Protein AF-A0A9E3SLQ7-F1 (afdb_monomer)

pLDDT: mean 79.82, std 18.82, range [33.75, 98.81]

Nearest PDB structures (foldseek):
  3wp8-assembly1_A-3  TM=6.879E-01  e=6.131E-01  Acinetobacter sp. Tol 5
  3pr7-assembly1_C  TM=5.344E-01  e=3.772E-01  Moraxella catarrhalis
  3ntn-assembly1_C  TM=4.989E-01  e=4.681E-01  Moraxella catarrhalis

Foldseek 3Di:
DDDDDDDDPPVVVVVVPPPPDPQPPPPADAEALEDDCADCEYEHHYQEYGQHHVEYHYEENEYEQDHCEYEHYEQAYEHNVAHCDYEYEFALHVVRGCYDPAHPWYFYPYNHVAGQKIWHDAPDDPGGTAIEGTRPHDDPDNYHFDDDPPDDSDDDFDDPDLAVDWRWDDDPDPFAGWIAGPPPGIDGGDPDDDDDDDDPDDDDPDDDDQDCWDDDPVQETAHNDDADVQWDQDPNNDTDNPPPPDDQDQDDDPPHTDDPAADEAPDPDQVPDSYHYPDDDDDPDDDFADPPNPPDPPVCPPPPDDDDPPVVQVVCCVVVVDGPDPPPPDDDGDDPPPD

Mean predicted aligned error: 16.49 Å

Radius of gyration: 53.03 Å; Cα contacts (8 Å, |Δi|>4): 590; chains: 1; bounding box: 138×52×162 Å

Secondary structure (DSSP, 8-state):
-------SSSHHHHSSSSSS--------TT-TT-EE-STT-EEEEES-EE-STT-EEEEES-EE-STT-EEEEESEEE-TT-TTEEEEEE-SSSSS-EE--SSSEEEEESSSSS-SEEEEPPSSTT----EEESS-SS-SSSEEE---TTS--------SSTTT--EEEE-SSTTSEEEEETTTEEEEE-SSS------S----SSS----S--EETTTEE--SSPPPTT-EE-TTS-EE--TTSS--S-EEETTEEE-SS-EEES-S--TT-SEEESS----S------SSGGG--GGGGSTT--PPPHHHHHHHHHHHSS-SSS--SSSS-------

Structure (mmCIF, N/CA/C/O backbone):
data_AF-A0A9E3SLQ7-F1
#
_entry.id   AF-A0A9E3SLQ7-F1
#
loop_
_atom_site.group_PDB
_atom_site.id
_atom_site.type_symbol
_atom_site.label_atom_id
_atom_site.label_alt_id
_atom_site.label_comp_id
_atom_site.label_asym_id
_atom_site.label_entity_id
_atom_site.label_seq_id
_atom_site.pdbx_PDB_ins_code
_atom_site.Cartn_x
_atom_site.Cartn_y
_atom_site.Cartn_z
_atom_site.occupancy
_atom_site.B_iso_or_equiv
_atom_site.auth_seq_id
_atom_site.auth_comp_id
_atom_site.auth_asym_id
_atom_site.auth_atom_id
_atom_site.pdbx_PDB_model_num
ATOM 1 N N . MET A 1 1 ? 58.841 22.142 -77.730 1.00 36.81 1 MET A N 1
ATOM 2 C CA . MET A 1 1 ? 58.769 23.059 -76.569 1.00 36.81 1 MET A CA 1
ATOM 3 C C . MET A 1 1 ? 57.299 23.245 -76.199 1.00 36.81 1 MET A C 1
ATOM 5 O O . MET A 1 1 ? 56.539 23.506 -77.114 1.00 36.81 1 MET A O 1
ATOM 9 N N . MET A 1 2 ? 56.952 23.079 -74.906 1.00 37.75 2 MET A N 1
ATOM 10 C CA . MET A 1 2 ? 55.647 23.343 -74.233 1.00 37.75 2 MET A CA 1
ATOM 11 C C . MET A 1 2 ? 54.454 22.491 -74.734 1.00 37.75 2 MET A C 1
ATOM 13 O O . MET A 1 2 ? 54.046 22.631 -75.870 1.00 37.75 2 MET A O 1
ATOM 17 N N . LYS A 1 3 ? 53.807 21.547 -74.025 1.00 40.06 3 LYS A N 1
ATOM 18 C CA . LYS A 1 3 ? 53.541 21.273 -72.594 1.00 40.06 3 LYS A CA 1
ATOM 19 C C . LYS A 1 3 ? 53.037 22.492 -71.813 1.00 40.06 3 LYS A C 1
ATOM 21 O O . LYS A 1 3 ? 53.854 23.206 -71.244 1.00 40.06 3 LYS A O 1
ATOM 26 N N . LYS A 1 4 ? 51.705 22.643 -71.714 1.00 41.88 4 LYS A N 1
ATOM 27 C CA . LYS A 1 4 ? 50.916 22.542 -70.460 1.00 41.88 4 LYS A CA 1
ATOM 28 C C . LYS A 1 4 ? 49.539 23.237 -70.555 1.00 41.88 4 LYS A C 1
ATOM 30 O O . LYS A 1 4 ? 49.404 24.267 -71.196 1.00 41.88 4 LYS A O 1
ATOM 35 N N . HIS A 1 5 ? 48.598 22.678 -69.787 1.00 40.44 5 HIS A N 1
ATOM 36 C CA . HIS A 1 5 ? 47.398 23.300 -69.205 1.00 40.44 5 HIS A CA 1
ATOM 37 C C . HIS A 1 5 ? 46.124 23.461 -70.054 1.00 40.44 5 HIS A C 1
ATOM 39 O O . HIS A 1 5 ? 45.653 24.563 -70.297 1.00 40.44 5 HIS A O 1
ATOM 45 N N . LEU A 1 6 ? 45.442 22.338 -70.301 1.00 46.03 6 LEU A N 1
ATOM 46 C CA . LEU A 1 6 ? 44.014 22.254 -69.971 1.00 46.03 6 LEU A CA 1
ATOM 47 C C . LEU A 1 6 ? 43.896 21.365 -68.732 1.00 46.03 6 LEU A C 1
ATOM 49 O O . LEU A 1 6 ? 44.319 20.221 -68.800 1.00 46.03 6 LEU A O 1
ATOM 53 N N . ILE A 1 7 ? 43.427 21.927 -67.617 1.00 53.12 7 ILE A N 1
ATOM 54 C CA . ILE A 1 7 ? 42.673 21.340 -66.486 1.00 53.12 7 ILE A CA 1
ATOM 55 C C . ILE A 1 7 ? 42.723 22.420 -65.389 1.00 53.12 7 ILE A C 1
ATOM 57 O O . ILE A 1 7 ? 43.724 22.527 -64.681 1.00 53.12 7 ILE A O 1
ATOM 61 N N . PRO A 1 8 ? 41.684 23.269 -65.278 1.00 45.03 8 PRO A N 1
ATOM 62 C CA . PRO A 1 8 ? 41.325 23.750 -63.944 1.00 45.03 8 PRO A CA 1
ATOM 63 C C . PRO A 1 8 ? 39.807 23.768 -63.692 1.00 45.03 8 PRO A C 1
ATOM 65 O O . PRO A 1 8 ? 39.355 24.467 -62.799 1.00 45.03 8 PRO A O 1
ATOM 68 N N . SER A 1 9 ? 39.002 23.015 -64.455 1.00 47.06 9 SER A N 1
ATOM 69 C CA . SER A 1 9 ? 37.534 23.000 -64.273 1.00 47.06 9 SER A CA 1
ATOM 70 C C . SER A 1 9 ? 36.965 21.680 -63.739 1.00 47.06 9 SER A C 1
ATOM 72 O O . SER A 1 9 ? 35.857 21.660 -63.221 1.00 47.06 9 SER A O 1
ATOM 74 N N . PHE A 1 10 ? 37.733 20.584 -63.771 1.00 46.88 10 PHE A N 1
ATOM 75 C CA . PHE A 1 10 ? 37.275 19.288 -63.248 1.00 46.88 10 PHE A CA 1
ATOM 76 C C . PHE A 1 10 ? 37.662 19.052 -61.775 1.00 46.88 10 PHE A C 1
ATOM 78 O O . PHE A 1 10 ? 37.033 18.260 -61.084 1.00 46.88 10 PHE A O 1
ATOM 85 N N . LEU A 1 11 ? 38.663 19.781 -61.261 1.00 45.12 11 LEU A N 1
ATOM 86 C CA . LEU A 1 11 ? 39.115 19.640 -59.871 1.00 45.12 11 LEU A CA 1
ATOM 87 C C . LEU A 1 11 ? 38.217 20.379 -58.862 1.00 45.12 11 LEU A C 1
ATOM 89 O O . LEU A 1 11 ? 38.175 20.006 -57.696 1.00 45.12 11 LEU A O 1
ATOM 93 N N . MET A 1 12 ? 37.481 21.404 -59.303 1.00 46.75 12 MET A N 1
ATOM 94 C CA . MET A 1 12 ? 36.632 22.219 -58.424 1.00 46.75 12 MET A CA 1
ATOM 95 C C . MET A 1 12 ? 35.266 21.567 -58.148 1.00 46.75 12 MET A C 1
ATOM 97 O O . MET A 1 12 ? 34.666 21.824 -57.110 1.00 46.75 12 MET A O 1
ATOM 101 N N . LEU A 1 13 ? 34.808 20.661 -59.023 1.00 45.00 13 LEU A N 1
ATOM 102 C CA . LEU A 1 13 ? 33.572 19.896 -58.817 1.00 45.00 13 LEU A CA 1
ATOM 103 C C . LEU A 1 13 ? 33.770 18.699 -57.866 1.00 45.00 13 LEU A C 1
ATOM 105 O O . LEU A 1 13 ? 32.838 18.297 -57.180 1.00 45.00 13 LEU A O 1
ATOM 109 N N . ILE A 1 14 ? 34.997 18.172 -57.773 1.00 47.09 14 ILE A N 1
ATOM 110 C CA . ILE A 1 14 ? 35.350 17.072 -56.857 1.00 47.09 14 ILE A CA 1
ATOM 111 C C . ILE A 1 14 ? 35.516 17.576 -55.411 1.00 47.09 14 ILE A C 1
ATOM 113 O O . ILE A 1 14 ? 35.276 16.827 -54.471 1.00 47.09 14 ILE A O 1
ATOM 117 N N . PHE A 1 15 ? 35.827 18.862 -55.213 1.00 43.47 15 PHE A N 1
ATOM 118 C CA . PHE A 1 15 ? 35.899 19.469 -53.878 1.00 43.47 15 PHE A CA 1
ATOM 119 C C . PHE A 1 15 ? 34.554 19.979 -53.333 1.00 43.47 15 PHE A C 1
ATOM 121 O O . PHE A 1 15 ? 34.463 20.239 -52.137 1.00 43.47 15 PHE A O 1
ATOM 128 N N . LEU A 1 16 ? 33.501 20.076 -54.158 1.00 42.09 16 LEU A N 1
ATOM 129 C CA . LEU A 1 16 ? 32.165 20.499 -53.705 1.00 42.09 16 LEU A CA 1
ATOM 130 C C . LEU A 1 16 ? 31.243 19.336 -53.286 1.00 42.09 16 LEU A C 1
ATOM 132 O O . LEU A 1 16 ? 30.151 19.581 -52.787 1.00 42.09 16 LEU A O 1
ATOM 136 N N . PHE A 1 17 ? 31.678 18.084 -53.466 1.00 41.56 17 PHE A N 1
ATOM 137 C CA . PHE A 1 17 ? 30.917 16.879 -53.098 1.00 41.56 17 PHE A CA 1
ATOM 138 C C . PHE A 1 17 ? 31.481 16.119 -51.885 1.00 41.56 17 PHE A C 1
ATOM 140 O O . PHE A 1 17 ? 30.984 15.046 -51.557 1.00 41.56 17 PHE A O 1
ATOM 147 N N . VAL A 1 18 ? 32.487 16.667 -51.191 1.00 46.47 18 VAL A N 1
ATOM 148 C CA . VAL A 1 18 ? 33.125 16.012 -50.026 1.00 46.47 18 VAL A CA 1
ATOM 149 C C . VAL A 1 18 ? 32.823 16.721 -48.692 1.00 46.47 18 VAL A C 1
ATOM 151 O O . VAL A 1 18 ? 33.252 16.260 -47.644 1.00 46.47 18 VAL A O 1
ATOM 154 N N . SER A 1 19 ? 32.016 17.788 -48.670 1.00 46.81 19 SER A N 1
ATOM 155 C CA . SER A 1 19 ? 31.680 18.515 -47.427 1.00 46.81 19 SER A CA 1
ATOM 156 C C . SER A 1 19 ? 30.245 18.329 -46.911 1.00 46.81 19 SER A C 1
ATOM 158 O O . SER A 1 19 ? 29.821 19.058 -46.019 1.00 46.81 19 SER A O 1
ATOM 160 N N . ILE A 1 20 ? 29.499 17.329 -47.397 1.00 50.81 20 ILE A N 1
ATOM 161 C CA . ILE A 1 20 ? 28.249 16.871 -46.757 1.00 50.81 20 ILE A CA 1
ATOM 162 C C . ILE A 1 20 ? 28.495 15.487 -46.159 1.00 50.81 20 ILE A C 1
ATOM 164 O O . ILE A 1 20 ? 27.945 14.493 -46.619 1.00 50.81 20 ILE A O 1
ATOM 168 N N . ALA A 1 21 ? 29.384 15.412 -45.173 1.00 43.78 21 ALA A N 1
ATOM 169 C CA . ALA A 1 21 ? 29.475 14.269 -44.271 1.00 43.78 21 ALA A CA 1
ATOM 170 C C . ALA A 1 21 ? 30.318 14.605 -43.033 1.00 43.78 21 ALA A C 1
ATOM 172 O O . ALA A 1 21 ? 31.163 13.810 -42.639 1.00 43.78 21 ALA A O 1
ATOM 173 N N . ASP A 1 22 ? 30.032 15.710 -42.340 1.00 41.72 22 ASP A N 1
ATOM 174 C CA . ASP A 1 22 ? 30.207 15.682 -40.882 1.00 41.72 22 ASP A CA 1
ATOM 175 C C . ASP A 1 22 ? 29.027 14.895 -40.297 1.00 41.72 22 ASP A C 1
ATOM 177 O O . ASP A 1 22 ? 28.153 15.407 -39.596 1.00 41.72 22 ASP A O 1
ATOM 181 N N . VAL A 1 23 ? 28.961 13.610 -40.654 1.00 44.28 23 VAL A N 1
ATOM 182 C CA . VAL A 1 23 ? 28.219 12.647 -39.859 1.00 44.28 23 VAL A CA 1
ATOM 183 C C . VAL A 1 23 ? 29.064 12.498 -38.605 1.00 44.28 23 VAL A C 1
ATOM 185 O O . VAL A 1 23 ? 30.041 11.752 -38.600 1.00 44.28 23 VAL A O 1
ATOM 188 N N . PHE A 1 24 ? 28.705 13.226 -37.546 1.00 41.78 24 PHE A N 1
ATOM 189 C CA . PHE A 1 24 ? 29.148 12.928 -36.186 1.00 41.78 24 PHE A CA 1
ATOM 190 C C . PHE A 1 24 ? 28.611 11.541 -35.800 1.00 41.78 24 PHE A C 1
ATOM 192 O O . PHE A 1 24 ? 27.670 11.402 -35.023 1.00 41.78 24 PHE A O 1
ATOM 199 N N . THR A 1 25 ? 29.169 10.493 -36.400 1.00 44.59 25 THR A N 1
ATOM 200 C CA . THR A 1 25 ? 29.051 9.134 -35.895 1.00 44.59 25 THR A CA 1
ATOM 201 C C . THR A 1 25 ? 30.055 9.040 -34.767 1.00 44.59 25 THR A C 1
ATOM 203 O O . THR A 1 25 ? 31.264 9.108 -34.963 1.00 44.59 25 THR A O 1
ATOM 206 N N . GLN A 1 26 ? 29.533 8.972 -33.550 1.00 51.47 26 GLN A N 1
ATOM 207 C CA . GLN A 1 26 ? 30.318 8.608 -32.388 1.00 51.47 26 GLN A CA 1
ATOM 208 C C . GLN A 1 26 ? 30.868 7.197 -32.638 1.00 51.47 26 GLN A C 1
ATOM 210 O O . GLN A 1 26 ? 30.085 6.268 -32.844 1.00 51.47 26 GLN A O 1
ATOM 215 N N . GLU A 1 27 ? 32.194 7.033 -32.664 1.00 53.62 27 GLU A N 1
ATOM 216 C CA . GLU A 1 27 ? 32.807 5.705 -32.713 1.00 53.62 27 GLU A CA 1
ATOM 217 C C . GLU A 1 27 ? 32.362 4.935 -31.469 1.00 53.62 27 GLU A C 1
ATOM 219 O O . GLU A 1 27 ? 32.766 5.237 -30.344 1.00 53.62 27 GLU A O 1
ATOM 224 N N . CYS A 1 28 ? 31.459 3.974 -31.648 1.00 58.88 28 CYS A N 1
ATOM 225 C CA . CYS A 1 28 ? 31.031 3.158 -30.534 1.00 58.88 28 CYS A CA 1
ATOM 226 C C . CYS A 1 28 ? 32.114 2.133 -30.188 1.00 58.88 28 CYS A C 1
ATOM 228 O O . CYS A 1 28 ? 32.356 1.173 -30.924 1.00 58.88 28 CYS A O 1
ATOM 230 N N . THR A 1 29 ? 32.702 2.285 -29.009 1.00 60.44 29 THR A N 1
ATOM 231 C CA . THR A 1 29 ? 33.501 1.242 -28.376 1.00 60.44 29 THR A CA 1
ATOM 232 C C . THR A 1 29 ? 32.571 0.096 -27.968 1.00 60.44 29 THR A C 1
ATOM 234 O O . THR A 1 29 ? 31.780 0.254 -27.047 1.00 60.44 29 THR A O 1
ATOM 237 N N . ASN A 1 30 ? 32.681 -1.069 -28.619 1.00 63.28 30 ASN A N 1
ATOM 238 C CA . ASN A 1 30 ? 31.967 -2.310 -28.262 1.00 63.28 30 ASN A CA 1
ATOM 239 C C . ASN A 1 30 ? 30.455 -2.356 -28.627 1.00 63.28 30 ASN A C 1
ATOM 241 O O . ASN A 1 30 ? 29.628 -2.670 -27.778 1.00 63.28 30 ASN A O 1
ATOM 245 N N . CYS A 1 31 ? 30.101 -2.073 -29.894 1.00 72.38 31 CYS A N 1
ATOM 246 C CA . CYS A 1 31 ? 28.726 -2.082 -30.452 1.00 72.38 31 CYS A CA 1
ATOM 247 C C . CYS A 1 31 ? 28.412 -3.242 -31.416 1.00 72.38 31 CYS A C 1
ATOM 249 O O . CYS A 1 31 ? 27.752 -3.054 -32.443 1.00 72.38 31 CYS A O 1
ATOM 251 N N . GLN A 1 32 ? 28.909 -4.451 -31.160 1.00 83.31 32 GLN A N 1
ATOM 252 C CA . GLN A 1 32 ? 28.709 -5.556 -32.104 1.00 83.31 32 GLN A CA 1
ATOM 253 C C . GLN A 1 32 ? 27.220 -5.775 -32.422 1.00 83.31 32 GLN A C 1
ATOM 255 O O . GLN A 1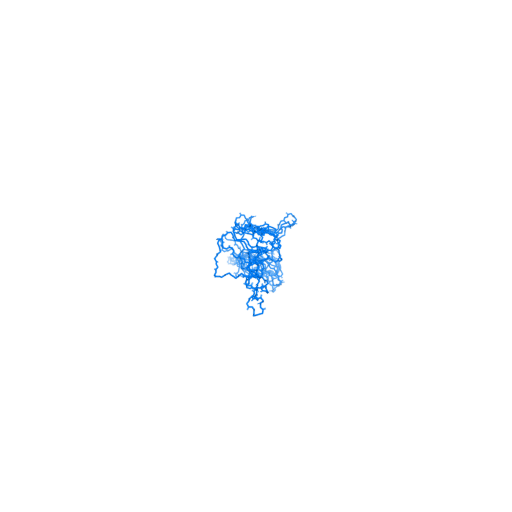 32 ? 26.382 -5.821 -31.526 1.00 83.31 32 GLN A O 1
ATOM 260 N N . ASN A 1 33 ? 26.892 -5.888 -33.713 1.00 89.38 33 ASN A N 1
ATOM 261 C CA . ASN A 1 33 ? 25.524 -6.082 -34.206 1.00 89.38 33 ASN A CA 1
ATOM 262 C C . ASN A 1 33 ? 24.507 -4.997 -33.773 1.00 89.38 33 ASN A C 1
ATOM 264 O O . ASN A 1 33 ? 23.304 -5.240 -33.786 1.00 89.38 33 ASN A O 1
ATOM 268 N N . SER A 1 34 ? 24.968 -3.811 -33.362 1.00 93.25 34 SER A N 1
ATOM 269 C CA . SER A 1 34 ? 24.089 -2.703 -32.974 1.00 93.25 34 SER A CA 1
ATOM 270 C C . SER A 1 34 ? 23.782 -1.776 -34.156 1.00 93.25 34 SER A C 1
ATOM 272 O O . SER A 1 34 ? 24.621 -1.571 -35.031 1.00 93.25 34 SER A O 1
ATOM 274 N N . ILE A 1 35 ? 22.585 -1.185 -34.172 1.00 94.50 35 ILE A N 1
ATOM 275 C CA . ILE A 1 35 ? 22.115 -0.232 -35.188 1.00 94.50 35 ILE A CA 1
ATOM 276 C C . ILE A 1 35 ? 21.918 1.136 -34.528 1.00 94.50 35 ILE A C 1
ATOM 278 O O . ILE A 1 35 ? 21.138 1.269 -33.587 1.00 94.50 35 ILE A O 1
ATOM 282 N N . ILE A 1 36 ? 22.590 2.169 -35.033 1.00 94.69 36 ILE A N 1
ATOM 283 C CA . ILE A 1 36 ? 22.479 3.544 -34.526 1.00 94.69 36 ILE A CA 1
ATOM 284 C C . ILE A 1 36 ? 22.085 4.444 -35.697 1.00 94.69 36 ILE A C 1
ATOM 286 O O . ILE A 1 36 ? 22.873 4.631 -36.620 1.00 94.69 36 ILE A O 1
ATOM 290 N N . THR A 1 37 ? 20.859 4.971 -35.686 1.00 95.19 37 THR A N 1
ATOM 291 C CA . THR A 1 37 ? 20.351 5.856 -36.758 1.00 95.19 37 THR A CA 1
ATOM 292 C C . THR A 1 37 ? 19.894 7.219 -36.254 1.00 95.19 37 THR A C 1
ATOM 294 O O . THR A 1 37 ? 19.680 8.120 -37.061 1.00 95.19 37 THR A O 1
ATOM 297 N N . GLY A 1 38 ? 19.714 7.381 -34.942 1.00 93.06 38 GLY A N 1
ATOM 298 C CA . GLY A 1 38 ? 19.320 8.655 -34.354 1.00 93.06 38 GLY A CA 1
ATOM 299 C C . GLY A 1 38 ? 20.459 9.674 -34.355 1.00 93.06 38 GLY A C 1
ATOM 300 O O . GLY A 1 38 ? 21.620 9.330 -34.129 1.00 93.06 38 GLY A O 1
ATOM 301 N N . VAL A 1 39 ? 20.132 10.952 -34.556 1.00 94.50 39 VAL A N 1
ATOM 302 C CA . VAL A 1 39 ? 21.118 12.041 -34.448 1.00 94.50 39 VAL A CA 1
ATOM 303 C C . VAL A 1 39 ? 21.604 12.139 -33.003 1.00 94.50 39 VAL A C 1
ATOM 305 O O . VAL A 1 39 ? 20.779 12.219 -32.097 1.00 94.50 39 VAL A O 1
ATOM 308 N N . SER A 1 40 ? 22.921 12.135 -32.780 1.00 94.69 40 SER A N 1
ATOM 309 C CA . SER A 1 40 ? 23.531 12.129 -31.435 1.00 94.69 40 SER A CA 1
ATOM 310 C C . SER A 1 40 ? 23.093 10.949 -30.555 1.00 94.69 40 SER A C 1
ATOM 312 O O . SER A 1 40 ? 23.061 11.073 -29.332 1.00 94.69 40 SER A O 1
ATOM 314 N N . ALA A 1 41 ? 22.705 9.829 -31.167 1.00 95.50 41 ALA A N 1
ATOM 315 C CA . ALA A 1 41 ? 22.392 8.608 -30.444 1.00 95.50 41 ALA A CA 1
ATOM 316 C C . ALA A 1 41 ? 23.660 7.798 -30.138 1.00 95.50 41 ALA A C 1
ATOM 318 O O . ALA A 1 41 ? 24.640 7.843 -30.884 1.00 95.50 41 ALA A O 1
ATOM 319 N N . SER A 1 42 ? 23.615 7.012 -29.067 1.00 94.50 42 SER A N 1
ATOM 320 C CA . SER A 1 42 ? 24.701 6.118 -28.669 1.00 94.50 42 SER A CA 1
ATOM 321 C C . SER A 1 42 ? 24.150 4.724 -28.394 1.00 94.50 42 SER A C 1
ATOM 323 O O . SER A 1 42 ? 23.102 4.567 -27.769 1.00 94.50 42 SER A O 1
ATOM 325 N N . ALA A 1 43 ? 24.882 3.695 -28.803 1.00 94.19 43 ALA A N 1
ATOM 326 C CA . ALA A 1 43 ? 24.675 2.347 -28.294 1.00 94.19 43 ALA A CA 1
ATOM 327 C C . ALA A 1 43 ? 25.948 1.869 -27.588 1.00 94.19 43 ALA A C 1
ATOM 329 O O . ALA A 1 43 ? 27.021 2.410 -27.833 1.00 94.19 43 ALA A O 1
ATOM 330 N N . LEU A 1 44 ? 25.837 0.891 -26.694 1.00 95.00 44 LEU A N 1
ATOM 331 C CA . LEU A 1 44 ? 26.969 0.204 -26.069 1.00 95.00 44 LEU A CA 1
ATOM 332 C C . LEU A 1 44 ? 26.562 -1.237 -25.759 1.00 95.00 44 LEU A C 1
ATOM 334 O O . LEU A 1 44 ? 25.552 -1.456 -25.097 1.00 95.00 44 LEU A O 1
ATOM 338 N N . GLY A 1 45 ? 27.341 -2.221 -26.200 1.00 92.75 45 GLY A N 1
ATOM 339 C CA . GLY A 1 45 ? 27.049 -3.647 -26.044 1.00 92.75 45 GLY A CA 1
ATOM 340 C C . GLY A 1 45 ? 26.579 -4.313 -27.341 1.00 92.75 45 GLY A C 1
ATOM 341 O O . GLY A 1 45 ? 26.889 -3.858 -28.440 1.00 92.75 45 GLY A O 1
ATOM 342 N N . TYR A 1 46 ? 25.862 -5.429 -27.227 1.00 94.38 46 TYR A N 1
ATOM 343 C CA . TYR A 1 46 ? 25.540 -6.287 -28.372 1.00 94.38 46 TYR A CA 1
ATOM 344 C C . TYR A 1 46 ? 24.085 -6.131 -28.823 1.00 94.38 46 TYR A C 1
ATOM 346 O O . TYR A 1 46 ? 23.175 -6.162 -27.997 1.00 94.38 46 TYR A O 1
ATOM 354 N N . GLY A 1 47 ? 23.845 -6.024 -30.131 1.00 95.25 47 GLY A N 1
ATOM 355 C CA . GLY A 1 47 ? 22.496 -6.131 -30.704 1.00 95.25 47 GLY A CA 1
ATOM 356 C C . GLY A 1 47 ? 21.554 -4.957 -30.412 1.00 95.25 47 GLY A C 1
ATOM 357 O O . GLY A 1 47 ? 20.349 -5.076 -30.629 1.00 95.25 47 GLY A O 1
ATOM 358 N N . ASN A 1 48 ? 22.052 -3.838 -29.882 1.00 96.75 48 ASN A N 1
ATOM 359 C CA . ASN A 1 48 ? 21.206 -2.713 -29.483 1.00 96.75 48 ASN A CA 1
ATOM 360 C C . ASN A 1 48 ? 20.777 -1.868 -30.684 1.00 96.75 48 ASN A C 1
ATOM 362 O O . ASN A 1 48 ? 21.511 -1.724 -31.655 1.00 96.75 48 ASN A O 1
ATOM 366 N N . GLN A 1 49 ? 19.606 -1.244 -30.605 1.00 97.50 49 GLN A N 1
ATOM 367 C CA . GLN A 1 49 ? 19.098 -0.346 -31.639 1.00 97.50 49 GLN A CA 1
ATOM 368 C C . GLN A 1 49 ? 18.797 1.027 -31.034 1.00 97.50 49 GLN A C 1
ATOM 370 O O . GLN A 1 49 ? 17.780 1.192 -30.367 1.00 97.50 49 GLN A O 1
ATOM 375 N N . ALA A 1 50 ? 19.661 2.015 -31.266 1.00 97.12 50 ALA A N 1
ATOM 376 C CA . ALA A 1 50 ? 19.475 3.404 -30.837 1.00 97.12 50 ALA A CA 1
ATOM 377 C C . ALA A 1 50 ? 18.996 4.247 -32.033 1.00 97.12 50 ALA A C 1
ATOM 379 O O . ALA A 1 50 ? 19.781 4.805 -32.806 1.00 97.12 50 ALA A O 1
ATOM 380 N N . LEU A 1 51 ? 17.681 4.250 -32.250 1.00 97.88 51 LEU A N 1
ATOM 381 C CA . LEU A 1 51 ? 17.051 4.759 -33.472 1.00 97.88 51 LEU A CA 1
ATOM 382 C C . LEU A 1 51 ? 16.476 6.171 -33.315 1.00 97.88 51 LEU A C 1
ATOM 384 O O . LEU A 1 51 ? 16.323 6.878 -34.309 1.00 97.88 51 LEU A O 1
ATOM 388 N N . GLY A 1 52 ? 16.144 6.581 -32.089 1.00 97.31 52 GLY A N 1
ATOM 389 C CA . GLY A 1 52 ? 15.630 7.920 -31.797 1.00 97.31 52 GLY A CA 1
ATOM 390 C C . GLY A 1 52 ? 16.733 8.975 -31.672 1.00 97.31 52 GLY A C 1
ATOM 391 O O . GLY A 1 52 ? 17.859 8.671 -31.281 1.00 97.31 52 GLY A O 1
ATOM 392 N N . ASN A 1 53 ? 16.424 10.239 -31.968 1.00 97.06 53 ASN A N 1
ATOM 393 C CA . ASN A 1 53 ? 17.382 11.336 -31.778 1.00 97.06 53 ASN A CA 1
ATOM 394 C C . ASN A 1 53 ? 17.774 11.469 -30.302 1.00 97.06 53 ASN A C 1
ATOM 396 O O . ASN A 1 53 ? 16.910 11.426 -29.429 1.00 97.06 53 ASN A O 1
ATOM 400 N N . SER A 1 54 ? 19.065 11.635 -30.025 1.00 97.25 54 SER A N 1
ATOM 401 C CA . SER A 1 54 ? 19.640 11.696 -28.676 1.00 97.25 54 SER A CA 1
ATOM 402 C C . SER A 1 54 ? 19.298 10.479 -27.806 1.00 97.25 54 SER A C 1
ATOM 404 O O . SER A 1 54 ? 19.232 10.594 -26.585 1.00 97.25 54 SER A O 1
ATOM 406 N N . SER A 1 55 ? 19.020 9.327 -28.426 1.00 97.88 55 SER A N 1
ATOM 407 C CA . SER A 1 55 ? 18.705 8.091 -27.707 1.00 97.88 55 SER A CA 1
ATOM 408 C C . SER A 1 55 ? 19.959 7.351 -27.254 1.00 97.88 55 SER A C 1
ATOM 410 O O . SER A 1 55 ? 21.012 7.437 -27.884 1.00 97.88 55 SER A O 1
ATOM 412 N N . ILE A 1 56 ? 19.845 6.598 -26.163 1.00 97.75 56 ILE A N 1
ATOM 413 C CA . ILE A 1 56 ? 20.942 5.808 -25.604 1.00 97.75 56 ILE A CA 1
ATOM 414 C C . ILE A 1 56 ? 20.460 4.378 -25.362 1.00 97.75 56 ILE A C 1
ATOM 416 O O . ILE A 1 56 ? 19.462 4.169 -24.675 1.00 97.75 56 ILE A O 1
ATOM 420 N N . ALA A 1 57 ? 21.178 3.387 -25.889 1.00 97.44 57 ALA A N 1
ATOM 421 C CA . ALA A 1 57 ? 20.893 1.970 -25.659 1.00 97.44 57 ALA A CA 1
ATOM 422 C C . ALA A 1 57 ? 22.140 1.228 -25.157 1.00 97.44 57 ALA A C 1
ATOM 424 O O . ALA A 1 57 ? 23.097 1.029 -25.901 1.00 97.44 57 ALA A O 1
ATOM 425 N N . ILE A 1 58 ? 22.134 0.800 -23.898 1.00 97.50 58 ILE A N 1
ATOM 426 C CA . ILE A 1 58 ? 23.260 0.119 -23.251 1.00 97.50 58 ILE A CA 1
ATOM 427 C C . ILE A 1 58 ? 22.839 -1.299 -22.866 1.00 97.50 58 ILE A C 1
ATOM 429 O O . ILE A 1 58 ? 21.828 -1.470 -22.193 1.00 97.50 58 ILE A O 1
ATOM 433 N N . GLY A 1 59 ? 23.638 -2.305 -23.222 1.00 96.12 59 GLY A N 1
ATOM 434 C CA . GLY A 1 59 ? 23.464 -3.696 -22.799 1.00 96.12 59 GLY A CA 1
ATOM 435 C C . GLY A 1 59 ? 23.276 -4.667 -23.964 1.00 96.12 59 GLY A C 1
ATOM 436 O O . GLY A 1 59 ? 24.141 -4.741 -24.836 1.00 96.12 59 GLY A O 1
ATOM 437 N N . PHE A 1 60 ? 22.198 -5.452 -23.958 1.00 96.69 60 PHE A N 1
ATOM 438 C CA . PHE A 1 60 ? 21.990 -6.563 -24.896 1.00 96.69 60 PHE A CA 1
ATOM 439 C C . PHE A 1 60 ? 20.603 -6.515 -25.551 1.00 96.69 60 PHE A C 1
ATOM 441 O O . PHE A 1 60 ? 19.588 -6.606 -24.860 1.00 96.69 60 PHE A O 1
ATOM 448 N N . GLU A 1 61 ? 20.555 -6.421 -26.879 1.00 97.19 61 GLU A N 1
ATOM 449 C CA . GLU A 1 61 ? 19.335 -6.535 -27.699 1.00 97.19 61 GLU A CA 1
ATOM 450 C C . GLU A 1 61 ? 18.168 -5.620 -27.276 1.00 97.19 61 GLU A C 1
ATOM 452 O O . GLU A 1 61 ? 16.987 -5.979 -27.363 1.00 97.19 61 GLU A O 1
ATOM 457 N N . SER A 1 62 ? 18.492 -4.411 -26.820 1.00 98.12 62 SER A N 1
ATOM 458 C CA . SER A 1 62 ? 17.506 -3.389 -26.458 1.00 98.12 62 SER A CA 1
ATOM 459 C C . SER A 1 62 ? 17.235 -2.429 -27.617 1.00 98.12 62 SER A C 1
ATOM 461 O O . SER A 1 62 ? 18.110 -2.161 -28.437 1.00 98.12 62 SER A O 1
ATOM 463 N N . VAL A 1 63 ? 16.018 -1.894 -27.699 1.00 98.44 63 VAL A N 1
ATOM 464 C CA . VAL A 1 63 ? 15.555 -1.052 -28.812 1.00 98.44 63 VAL A CA 1
ATOM 465 C C . VAL A 1 63 ? 15.000 0.267 -28.283 1.00 98.44 63 VAL A C 1
ATOM 467 O O . VAL A 1 63 ? 14.016 0.293 -27.552 1.00 98.44 63 VAL A O 1
ATOM 470 N N . VAL A 1 64 ? 15.588 1.385 -28.693 1.00 98.44 64 VAL A N 1
ATOM 471 C CA . VAL A 1 64 ? 15.162 2.733 -28.309 1.00 98.44 64 VAL A CA 1
ATOM 472 C C . VAL A 1 64 ? 14.808 3.524 -29.555 1.00 98.44 64 VAL A C 1
ATOM 474 O O . VAL A 1 64 ? 15.671 3.901 -30.346 1.00 98.44 64 VAL A O 1
ATOM 477 N N . ARG A 1 65 ? 13.514 3.775 -29.743 1.00 98.56 65 ARG A N 1
ATOM 478 C CA . ARG A 1 65 ? 12.974 4.494 -30.905 1.00 98.56 65 ARG A CA 1
ATOM 479 C C . ARG A 1 65 ? 12.607 5.939 -30.585 1.00 98.56 65 ARG A C 1
ATOM 481 O O . ARG A 1 65 ? 12.426 6.724 -31.511 1.00 98.56 65 ARG A O 1
ATOM 488 N N . SER A 1 66 ? 12.448 6.288 -29.309 1.00 98.19 66 SER A N 1
ATOM 489 C CA . SER A 1 66 ? 12.016 7.624 -28.897 1.00 98.19 66 SER A CA 1
ATOM 490 C C . SER A 1 66 ? 13.148 8.642 -28.849 1.00 98.19 66 SER A C 1
ATOM 492 O O . SER A 1 66 ? 14.312 8.312 -28.614 1.00 98.19 66 SER A O 1
ATOM 494 N N . GLN A 1 67 ? 12.788 9.911 -29.044 1.00 97.88 67 GLN A N 1
ATOM 495 C CA . GLN A 1 67 ? 13.699 11.029 -28.825 1.00 97.88 67 GLN A CA 1
ATOM 496 C C . GLN A 1 67 ? 14.103 11.100 -27.347 1.00 97.88 67 GLN A C 1
ATOM 498 O O . GLN A 1 67 ? 13.241 11.113 -26.469 1.00 97.88 67 GLN A O 1
ATOM 503 N N . GLY A 1 68 ? 15.405 11.172 -27.074 1.00 97.81 68 GLY A N 1
ATOM 504 C CA . GLY A 1 68 ? 15.943 11.241 -25.715 1.00 97.81 68 GLY A CA 1
ATOM 505 C C . GLY A 1 68 ? 15.643 10.002 -24.868 1.00 97.81 68 GLY A C 1
ATOM 506 O O . GLY A 1 68 ? 15.711 10.082 -23.644 1.00 97.81 68 GLY A O 1
ATOM 507 N N . GLY A 1 69 ? 15.239 8.888 -25.488 1.00 98.44 69 GLY A N 1
ATOM 508 C CA . GLY A 1 69 ? 14.977 7.640 -24.782 1.00 98.44 69 GLY A CA 1
ATOM 509 C C . GLY A 1 69 ? 16.267 7.000 -24.278 1.00 98.44 69 GLY A C 1
ATOM 510 O O . GLY A 1 69 ? 17.299 7.078 -24.945 1.00 98.44 69 GLY A O 1
ATOM 511 N N . ILE A 1 70 ? 16.215 6.339 -23.124 1.00 98.75 70 ILE A N 1
ATOM 512 C CA . ILE A 1 70 ? 17.376 5.658 -22.538 1.00 98.75 70 ILE A CA 1
ATOM 513 C C . ILE A 1 70 ? 16.980 4.244 -22.117 1.00 98.75 70 ILE A C 1
ATOM 515 O O . ILE A 1 70 ? 16.148 4.075 -21.230 1.00 98.75 70 ILE A O 1
ATOM 519 N N . ALA A 1 71 ? 17.600 3.228 -22.712 1.00 98.56 71 ALA A N 1
ATOM 520 C CA . ALA A 1 71 ? 17.482 1.841 -22.269 1.00 98.56 71 ALA A CA 1
ATOM 521 C C . ALA A 1 71 ? 18.812 1.346 -21.697 1.00 98.56 71 ALA A C 1
ATOM 523 O O . ALA A 1 71 ? 19.845 1.454 -22.359 1.00 98.56 71 ALA A O 1
ATOM 524 N N . ILE A 1 72 ? 18.787 0.780 -20.489 1.00 98.69 72 ILE A N 1
ATOM 525 C CA . ILE A 1 72 ? 19.966 0.193 -19.836 1.00 98.69 72 ILE A CA 1
ATOM 526 C C . ILE A 1 72 ? 19.644 -1.222 -19.363 1.00 98.69 72 ILE A C 1
ATOM 528 O O . ILE A 1 72 ? 18.943 -1.417 -18.370 1.00 98.69 72 ILE A O 1
ATOM 532 N N . GLY A 1 73 ? 20.198 -2.212 -20.057 1.00 98.31 73 GLY A N 1
ATOM 533 C CA . GLY A 1 73 ? 20.095 -3.622 -19.719 1.00 98.31 73 GLY A CA 1
ATOM 534 C C . GLY A 1 73 ? 19.761 -4.497 -20.924 1.00 98.31 73 GLY A C 1
ATOM 535 O O . GLY A 1 73 ? 20.320 -4.321 -22.008 1.00 98.31 73 GLY A O 1
ATOM 536 N N . LYS A 1 74 ? 18.910 -5.504 -20.732 1.00 98.38 74 LYS A N 1
ATOM 537 C CA . LYS A 1 74 ? 18.703 -6.584 -21.708 1.00 98.38 74 LYS A CA 1
ATOM 538 C C . LYS A 1 74 ? 17.252 -6.659 -22.174 1.00 98.38 74 LYS A C 1
ATOM 540 O O . LYS A 1 74 ? 16.357 -6.677 -21.341 1.00 98.38 74 LYS A O 1
ATOM 545 N N . HIS A 1 75 ? 17.022 -6.780 -23.482 1.00 98.62 75 HIS A N 1
ATOM 546 C CA . HIS A 1 75 ? 15.681 -6.947 -24.061 1.00 98.62 75 HIS A CA 1
ATOM 547 C C . HIS A 1 75 ? 14.676 -5.883 -23.589 1.00 98.62 75 HIS A C 1
ATOM 549 O O . HIS A 1 75 ? 13.578 -6.191 -23.123 1.00 98.62 75 HIS A O 1
ATOM 555 N N . LEU A 1 76 ? 15.070 -4.617 -23.673 1.00 98.75 76 LEU A N 1
ATOM 556 C CA . LEU A 1 76 ? 14.210 -3.480 -23.354 1.00 98.75 76 LEU A CA 1
ATOM 557 C C . LEU A 1 76 ? 13.670 -2.856 -24.638 1.00 98.75 76 LEU A C 1
ATOM 559 O O . LEU A 1 76 ? 14.332 -2.900 -25.679 1.00 98.75 76 LEU A O 1
ATOM 563 N N . GLU A 1 77 ? 12.495 -2.238 -24.575 1.00 98.62 77 GLU A N 1
ATOM 564 C CA . GLU A 1 77 ? 11.974 -1.453 -25.692 1.00 98.62 77 GLU A CA 1
ATOM 565 C C . GLU A 1 77 ? 11.339 -0.133 -25.250 1.00 98.62 77 GLU A C 1
ATOM 567 O O . GLU A 1 77 ? 10.565 -0.073 -24.298 1.00 98.62 77 GLU A O 1
ATOM 572 N N . ILE A 1 78 ? 11.660 0.938 -25.978 1.00 98.62 78 ILE A N 1
ATOM 573 C CA . ILE A 1 78 ? 11.047 2.259 -25.820 1.00 98.62 78 ILE A CA 1
ATOM 574 C C . ILE A 1 78 ? 10.528 2.714 -27.193 1.00 98.62 78 ILE A C 1
ATOM 576 O O . ILE A 1 78 ? 11.331 3.095 -28.055 1.00 98.62 78 ILE A O 1
ATOM 580 N N . PRO A 1 79 ? 9.204 2.662 -27.434 1.00 98.50 79 PRO A N 1
ATOM 581 C CA . PRO A 1 79 ? 8.607 3.049 -28.713 1.00 98.50 79 PRO A CA 1
ATOM 582 C C . PRO A 1 79 ? 8.744 4.543 -29.021 1.00 98.50 79 PRO A C 1
ATOM 584 O O . PRO A 1 79 ? 8.852 5.368 -28.120 1.00 98.50 79 PRO A O 1
ATOM 587 N N . SER A 1 80 ? 8.672 4.919 -30.302 1.00 97.94 80 SER A N 1
ATOM 588 C CA . SER A 1 80 ? 8.949 6.289 -30.774 1.00 97.94 80 SER A CA 1
ATOM 589 C C . SER A 1 80 ? 8.002 7.362 -30.228 1.00 97.94 80 SER A C 1
ATOM 591 O O . SER A 1 80 ? 8.358 8.536 -30.209 1.00 97.94 80 SER A O 1
ATOM 593 N N . GLN A 1 81 ? 6.818 6.959 -29.765 1.00 97.75 81 GLN A N 1
ATOM 594 C CA . GLN A 1 81 ? 5.747 7.834 -29.280 1.00 97.75 81 GLN A CA 1
ATOM 595 C C . GLN A 1 81 ? 6.034 8.445 -27.897 1.00 97.75 81 GLN A C 1
ATOM 597 O O . GLN A 1 81 ? 5.344 9.378 -27.498 1.00 97.75 81 GLN A O 1
ATOM 602 N N . PHE A 1 82 ? 7.037 7.936 -27.170 1.00 97.44 82 PHE A N 1
ATOM 603 C CA . PHE A 1 82 ? 7.268 8.257 -25.757 1.00 97.44 82 PHE A CA 1
ATOM 604 C C . PHE A 1 82 ? 8.637 8.930 -25.554 1.00 97.44 82 PHE A C 1
ATOM 606 O O . PHE A 1 82 ? 9.604 8.271 -25.152 1.00 97.44 82 PHE A O 1
ATOM 613 N N . PRO A 1 83 ? 8.774 10.234 -25.863 1.00 97.25 83 PRO A N 1
ATOM 614 C CA . PRO A 1 83 ? 10.040 10.950 -25.717 1.00 97.25 83 PRO A CA 1
ATOM 615 C C . PRO A 1 83 ? 10.459 11.073 -24.246 1.00 97.25 83 PRO A C 1
ATOM 617 O O . PRO A 1 83 ? 9.615 11.069 -23.351 1.00 97.25 83 PRO A O 1
ATOM 620 N N . TYR A 1 84 ? 11.767 11.204 -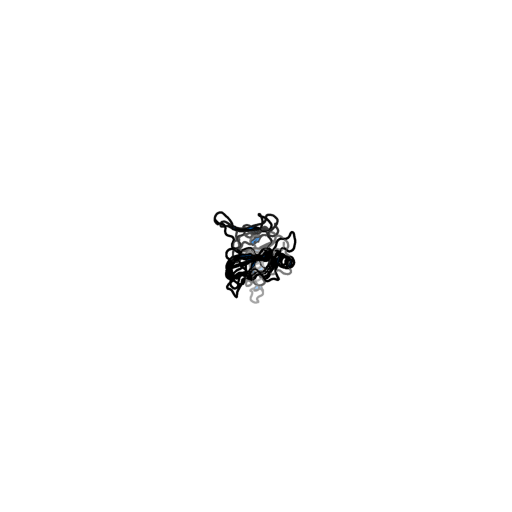24.008 1.00 97.19 84 TYR A N 1
ATOM 621 C CA . TYR A 1 84 ? 12.366 11.388 -22.675 1.00 97.19 84 TYR A CA 1
ATOM 622 C C . TYR A 1 84 ? 11.962 10.297 -21.672 1.00 97.19 84 TYR A C 1
ATOM 624 O O . TYR A 1 84 ? 11.628 10.563 -20.517 1.00 97.19 84 TYR A O 1
ATOM 632 N N . THR A 1 85 ? 11.961 9.055 -22.151 1.00 98.62 85 THR A N 1
ATOM 633 C CA . THR A 1 85 ? 11.525 7.871 -21.408 1.00 98.62 85 THR A CA 1
ATOM 634 C C . THR A 1 85 ? 12.715 6.980 -21.101 1.00 98.62 85 THR A C 1
ATOM 636 O O . THR A 1 85 ? 13.594 6.809 -21.946 1.00 98.62 85 THR A O 1
ATOM 639 N N . ILE A 1 86 ? 12.742 6.394 -19.907 1.00 98.81 86 ILE A N 1
ATOM 640 C CA . ILE A 1 86 ? 13.842 5.554 -19.438 1.00 98.81 86 ILE A CA 1
ATOM 641 C C . ILE A 1 86 ? 13.322 4.157 -19.096 1.00 98.81 86 ILE A C 1
ATOM 643 O O . ILE A 1 86 ? 12.307 4.015 -18.413 1.00 98.81 86 ILE A O 1
ATOM 647 N N . ALA A 1 87 ? 14.030 3.123 -19.544 1.00 98.69 87 ALA A N 1
ATOM 648 C CA . ALA A 1 87 ? 13.809 1.732 -19.161 1.00 98.69 87 ALA A CA 1
ATOM 649 C C . ALA A 1 87 ? 15.117 1.123 -18.633 1.00 98.69 87 ALA A C 1
ATOM 651 O O . ALA A 1 87 ? 16.162 1.247 -19.275 1.00 98.69 87 ALA A O 1
ATOM 652 N N . ILE A 1 88 ? 15.077 0.463 -17.475 1.00 98.81 88 ILE A N 1
ATOM 653 C CA . ILE A 1 88 ? 16.246 -0.175 -16.854 1.00 98.81 88 ILE A CA 1
ATOM 654 C C . ILE A 1 88 ? 15.908 -1.606 -16.430 1.00 98.81 88 ILE A C 1
ATOM 656 O O . ILE A 1 88 ? 14.851 -1.859 -15.857 1.00 98.81 88 ILE A O 1
ATOM 660 N N . GLY A 1 89 ? 16.839 -2.530 -16.663 1.00 98.56 89 GLY A N 1
ATOM 661 C CA . GLY A 1 89 ? 16.784 -3.899 -16.153 1.00 98.56 89 GLY A CA 1
ATOM 662 C C . GLY A 1 89 ? 16.738 -4.944 -17.262 1.00 98.56 89 GLY A C 1
ATOM 663 O O . GLY A 1 89 ? 17.537 -4.886 -18.196 1.00 98.56 89 GLY A O 1
ATOM 664 N N . SER A 1 90 ? 15.862 -5.940 -17.162 1.00 98.62 90 SER A N 1
ATOM 665 C CA . SER A 1 90 ? 15.783 -7.009 -18.159 1.00 98.62 90 SER A CA 1
ATOM 666 C C . SER A 1 90 ? 14.355 -7.397 -18.525 1.00 98.62 90 SER A C 1
ATOM 668 O O . SER A 1 90 ? 13.546 -7.730 -17.663 1.00 98.62 90 SER A O 1
ATOM 670 N N . GLY A 1 91 ? 14.073 -7.421 -19.828 1.00 98.31 91 GLY A N 1
ATOM 671 C CA . GLY A 1 91 ? 12.942 -8.159 -20.376 1.00 98.31 91 GLY A CA 1
ATOM 672 C C . GLY A 1 91 ? 13.118 -9.666 -20.189 1.00 98.31 91 GLY A C 1
ATOM 673 O O . GLY A 1 91 ? 14.212 -10.151 -19.883 1.00 98.31 91 GLY A O 1
ATOM 674 N N . TYR A 1 92 ? 12.043 -10.420 -20.398 1.00 98.06 92 TYR A N 1
ATOM 675 C CA . TYR A 1 92 ? 12.057 -11.874 -20.254 1.00 98.06 92 TYR A CA 1
ATOM 676 C C . TYR A 1 92 ? 12.889 -12.546 -21.360 1.00 98.06 92 TYR A C 1
ATOM 678 O O . TYR A 1 92 ? 13.750 -13.377 -21.075 1.00 98.06 92 TYR A O 1
ATOM 686 N N . ASN A 1 93 ? 12.677 -12.153 -22.621 1.00 97.25 93 ASN A N 1
ATOM 687 C CA . ASN A 1 93 ? 13.478 -12.573 -23.778 1.00 97.25 93 ASN A CA 1
ATOM 688 C C . ASN A 1 93 ? 13.361 -11.557 -24.938 1.00 97.25 93 ASN A C 1
ATOM 690 O O . ASN A 1 93 ? 12.769 -10.491 -24.776 1.00 97.25 93 ASN A O 1
ATOM 694 N N . ASP A 1 94 ? 13.944 -11.871 -26.094 1.00 94.12 94 ASP A N 1
ATOM 695 C CA . ASP A 1 94 ? 13.982 -11.044 -27.309 1.00 94.12 94 ASP A CA 1
ATOM 696 C C . ASP A 1 94 ? 12.598 -10.719 -27.895 1.00 94.12 94 ASP A C 1
ATOM 698 O O . ASP A 1 94 ? 12.432 -9.676 -28.532 1.00 94.12 94 ASP A O 1
ATOM 702 N N . ILE A 1 95 ? 11.603 -11.567 -27.632 1.00 95.88 95 ILE A N 1
ATOM 703 C CA . ILE A 1 95 ? 10.197 -11.374 -28.018 1.00 95.88 95 ILE A CA 1
ATOM 704 C C . ILE A 1 95 ? 9.416 -10.669 -26.897 1.00 95.88 95 ILE A C 1
ATOM 706 O O . ILE A 1 95 ? 8.637 -9.750 -27.139 1.00 95.88 95 ILE A O 1
ATOM 710 N N . ASN A 1 96 ? 9.641 -11.085 -25.653 1.00 98.00 96 ASN A N 1
ATOM 711 C CA . ASN A 1 96 ? 8.947 -10.635 -24.451 1.00 98.00 96 ASN A CA 1
ATOM 712 C C . ASN A 1 96 ? 9.788 -9.584 -23.724 1.00 98.00 96 ASN A C 1
ATOM 714 O O . ASN A 1 96 ? 10.330 -9.820 -22.638 1.00 98.00 96 ASN A O 1
ATOM 718 N N . LYS A 1 97 ? 9.910 -8.420 -24.357 1.00 98.56 97 LYS A N 1
ATOM 719 C CA . LYS A 1 97 ? 10.679 -7.290 -23.837 1.00 98.56 97 LYS A CA 1
ATOM 720 C C . LYS A 1 97 ? 9.956 -6.587 -22.693 1.00 98.56 97 LYS A C 1
ATOM 722 O O . LYS A 1 97 ? 8.727 -6.583 -22.631 1.00 98.56 97 LYS A O 1
ATOM 727 N N . LEU A 1 98 ? 10.720 -5.924 -21.828 1.00 98.69 98 LEU A N 1
ATOM 728 C CA . LEU A 1 98 ? 10.159 -4.911 -20.936 1.00 98.69 98 LEU A CA 1
ATOM 729 C C . LEU A 1 98 ? 9.980 -3.625 -21.746 1.00 98.69 98 LEU A C 1
ATOM 731 O O . LEU A 1 98 ? 10.964 -3.010 -22.169 1.00 98.69 98 LEU A O 1
ATOM 735 N N . VAL A 1 99 ? 8.726 -3.247 -21.992 1.00 98.50 99 VAL A N 1
ATOM 736 C CA . VAL A 1 99 ? 8.390 -2.130 -22.882 1.00 98.50 99 VAL A CA 1
ATOM 737 C C . VAL A 1 99 ? 7.901 -0.936 -22.071 1.00 98.50 99 VAL A C 1
ATOM 739 O O . VAL A 1 99 ? 6.841 -1.001 -21.450 1.00 98.50 99 VAL A O 1
ATOM 742 N N . ASN A 1 100 ? 8.628 0.183 -22.120 1.00 98.38 100 ASN A N 1
ATOM 743 C CA . ASN A 1 100 ? 8.158 1.420 -21.502 1.00 98.38 100 ASN A CA 1
ATOM 744 C C . ASN A 1 100 ? 7.340 2.254 -22.496 1.00 98.38 100 ASN A C 1
ATOM 746 O O . ASN A 1 100 ? 7.880 2.993 -23.319 1.00 98.38 100 ASN A O 1
ATOM 750 N N . THR A 1 101 ? 6.017 2.123 -22.394 1.00 97.62 101 THR A N 1
ATOM 751 C CA . THR A 1 101 ? 5.021 2.814 -23.228 1.00 97.62 101 THR A CA 1
ATOM 752 C C . THR A 1 101 ? 4.433 4.071 -22.580 1.00 97.62 101 THR A C 1
ATOM 754 O O . THR A 1 101 ? 3.321 4.477 -22.903 1.00 97.62 101 THR A O 1
ATOM 757 N N . HIS A 1 102 ? 5.130 4.672 -21.617 1.00 96.44 102 HIS A N 1
ATOM 758 C CA . HIS A 1 102 ? 4.641 5.846 -20.897 1.00 96.44 102 HIS A CA 1
ATOM 759 C C . HIS A 1 102 ? 5.769 6.874 -20.860 1.00 96.44 102 HIS A C 1
ATOM 761 O O . HIS A 1 102 ? 6.830 6.589 -20.323 1.00 96.44 102 HIS A O 1
ATOM 767 N N . GLY A 1 103 ? 5.580 8.060 -21.430 1.00 91.25 103 GLY A N 1
ATOM 768 C CA . GLY A 1 103 ? 6.643 9.062 -21.521 1.00 91.25 103 GLY A CA 1
ATOM 769 C C . GLY A 1 103 ? 6.139 10.471 -21.248 1.00 91.25 103 GLY A C 1
ATOM 770 O O . GLY A 1 103 ? 5.032 10.786 -21.690 1.00 91.25 103 GLY A O 1
ATOM 771 N N . PRO A 1 104 ? 6.930 11.328 -20.574 1.00 96.62 104 PRO A N 1
ATOM 772 C CA . PRO A 1 104 ? 8.214 11.062 -19.900 1.00 96.62 104 PRO A CA 1
ATOM 773 C C . PRO A 1 104 ? 8.070 10.202 -18.629 1.00 96.62 104 PRO A C 1
ATOM 775 O O . PRO A 1 104 ? 7.204 10.468 -17.793 1.00 96.62 104 PRO A O 1
ATOM 778 N N . SER A 1 105 ? 8.912 9.180 -18.451 1.00 98.25 105 SER A N 1
ATOM 779 C CA . SER A 1 105 ? 8.883 8.316 -17.256 1.00 98.25 105 SER A CA 1
ATOM 780 C C . SER A 1 105 ? 10.189 7.542 -17.035 1.00 98.25 105 SER A C 1
ATOM 782 O O . SER A 1 105 ? 11.046 7.487 -17.919 1.00 98.25 105 SER A O 1
ATOM 784 N N . LEU A 1 106 ? 10.312 6.900 -15.870 1.00 98.69 106 LEU A N 1
ATOM 785 C CA . LEU A 1 106 ? 11.308 5.865 -15.582 1.00 98.69 106 LEU A CA 1
ATOM 786 C C . LEU A 1 106 ? 10.599 4.547 -15.257 1.00 98.69 106 LEU A C 1
ATOM 788 O O . LEU A 1 106 ? 9.728 4.507 -14.392 1.00 98.69 106 LEU A O 1
ATOM 792 N N . MET A 1 107 ? 11.023 3.468 -15.906 1.00 98.69 107 MET A N 1
ATOM 793 C CA . MET A 1 107 ? 10.538 2.112 -15.682 1.00 98.69 107 MET A CA 1
ATOM 794 C C . MET A 1 107 ? 11.702 1.179 -15.355 1.00 98.69 107 MET A C 1
ATOM 796 O O . MET A 1 107 ? 12.701 1.163 -16.073 1.00 98.69 107 MET A O 1
ATOM 800 N N . ILE A 1 108 ? 11.567 0.389 -14.293 1.00 98.81 108 ILE A N 1
ATOM 801 C CA . ILE A 1 108 ? 12.553 -0.610 -13.878 1.00 98.81 108 ILE A CA 1
ATOM 802 C C . ILE A 1 108 ? 11.857 -1.956 -13.674 1.00 98.81 108 ILE A C 1
ATOM 804 O O . ILE A 1 108 ? 10.818 -2.037 -13.016 1.00 98.81 108 ILE A O 1
ATOM 808 N N . GLY A 1 109 ? 12.436 -3.021 -14.218 1.00 98.44 109 GLY A N 1
ATOM 809 C CA . GLY A 1 109 ? 11.952 -4.390 -14.050 1.00 98.44 109 GLY A CA 1
ATOM 810 C C . GLY A 1 109 ? 12.997 -5.403 -14.501 1.00 98.44 109 GLY A C 1
ATOM 811 O O . GLY A 1 109 ? 13.864 -5.083 -15.311 1.00 98.44 109 GLY A O 1
ATOM 812 N N . PHE A 1 110 ? 12.937 -6.620 -13.968 1.00 98.44 110 PHE A N 1
ATOM 813 C CA . PHE A 1 110 ? 13.913 -7.669 -14.258 1.00 98.44 110 PHE A CA 1
ATOM 814 C C . PHE A 1 110 ? 13.214 -8.992 -14.560 1.00 98.44 110 PHE A C 1
ATOM 816 O O . PHE A 1 110 ? 12.343 -9.421 -13.811 1.00 98.44 110 PHE A O 1
ATOM 823 N N . GLY A 1 111 ? 13.618 -9.644 -15.649 1.00 97.81 111 GLY A N 1
ATOM 824 C CA . GLY A 1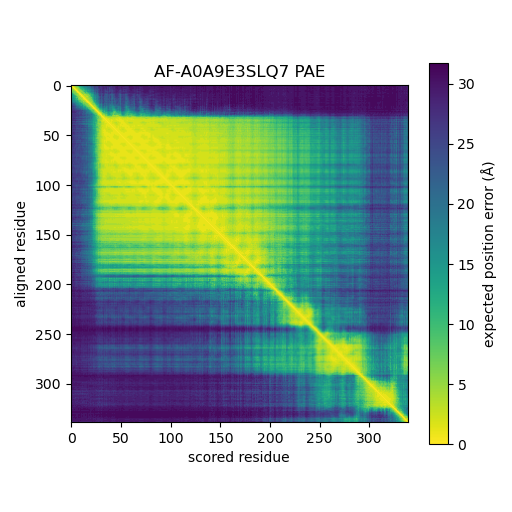 111 ? 13.114 -10.948 -16.069 1.00 97.81 111 GLY A CA 1
ATOM 825 C C . GLY A 1 111 ? 11.609 -10.980 -16.341 1.00 97.81 111 GLY A C 1
ATOM 826 O O . GLY A 1 111 ? 10.987 -12.009 -16.107 1.00 97.81 111 GLY A O 1
ATOM 827 N N . SER A 1 112 ? 11.007 -9.879 -16.796 1.00 97.44 112 SER A N 1
ATOM 828 C CA . SER A 1 112 ? 9.554 -9.779 -16.993 1.00 97.44 112 SER A CA 1
ATOM 829 C C . SER A 1 112 ? 9.197 -8.809 -18.121 1.00 97.44 112 SER A C 1
ATOM 831 O O . SER A 1 112 ? 10.011 -7.985 -18.533 1.00 97.44 112 SER A O 1
ATOM 833 N N . THR A 1 113 ? 7.966 -8.895 -18.624 1.00 97.94 113 THR A N 1
ATOM 834 C CA . THR A 1 113 ? 7.361 -7.878 -19.506 1.00 97.94 113 THR A CA 1
ATOM 835 C C . THR A 1 113 ? 6.661 -6.770 -18.723 1.00 97.94 113 THR A C 1
ATOM 837 O O . THR A 1 113 ? 6.284 -5.749 -19.298 1.00 97.94 113 THR A O 1
ATOM 840 N N . LYS A 1 114 ? 6.486 -6.965 -17.412 1.00 97.75 114 LYS A N 1
ATOM 841 C CA . LYS A 1 114 ? 5.875 -6.012 -16.487 1.00 97.75 114 LYS A CA 1
ATOM 842 C C . LYS A 1 114 ? 6.956 -5.333 -15.641 1.00 97.75 114 LYS A C 1
ATOM 844 O O . LYS A 1 114 ? 7.920 -5.993 -15.249 1.00 97.75 114 LYS A O 1
ATOM 849 N N . PRO A 1 115 ? 6.813 -4.038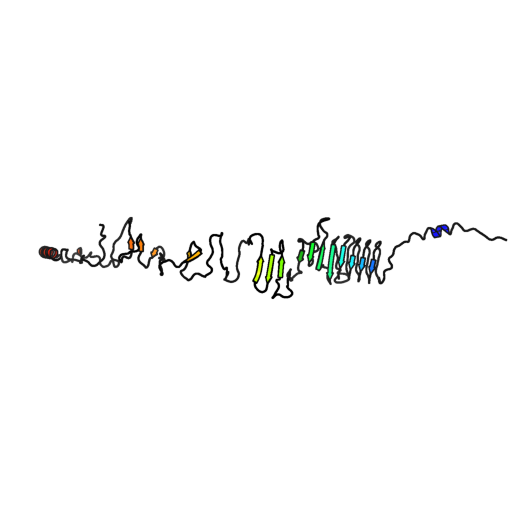 -15.328 1.00 98.00 115 PRO A N 1
ATOM 850 C CA . PRO A 1 115 ? 7.731 -3.359 -14.431 1.00 98.00 115 PRO A CA 1
ATOM 851 C C . PRO A 1 115 ? 7.517 -3.752 -12.972 1.00 98.00 115 PRO A C 1
ATOM 853 O O . PRO A 1 115 ? 6.408 -4.076 -12.552 1.00 98.00 115 PRO A O 1
ATOM 856 N N . THR A 1 116 ? 8.584 -3.621 -12.191 1.00 98.25 116 THR A N 1
ATOM 857 C CA . THR A 1 116 ? 8.550 -3.700 -10.726 1.00 98.25 116 THR A CA 1
ATOM 858 C C . THR A 1 116 ? 8.490 -2.307 -10.101 1.00 98.25 116 THR A C 1
ATOM 860 O O . THR A 1 116 ? 7.863 -2.135 -9.063 1.00 98.25 116 THR A O 1
ATOM 863 N N . PHE A 1 117 ? 9.127 -1.307 -10.719 1.00 98.62 117 PHE A N 1
ATOM 864 C CA . PHE A 1 117 ? 9.174 0.073 -10.233 1.00 98.62 117 PHE A CA 1
ATOM 865 C C . PHE A 1 117 ? 8.925 1.050 -11.382 1.00 98.62 117 PHE A C 1
ATOM 867 O O . PHE A 1 117 ? 9.528 0.940 -12.451 1.00 98.62 117 PHE A O 1
ATOM 874 N N . PHE A 1 118 ? 8.055 2.028 -11.160 1.00 98.75 118 PHE A N 1
ATOM 875 C CA . PHE A 1 118 ? 7.689 3.026 -12.158 1.00 98.75 118 PHE A CA 1
ATOM 876 C C . PHE A 1 118 ? 7.610 4.425 -11.546 1.00 98.75 118 PHE A C 1
ATOM 878 O O . PHE A 1 118 ? 7.025 4.610 -10.481 1.00 98.75 118 PHE A O 1
ATOM 885 N N . VAL A 1 119 ? 8.146 5.427 -12.245 1.00 98.44 119 VAL A N 1
ATOM 886 C CA . VAL A 1 119 ? 8.022 6.851 -11.901 1.00 98.44 119 VAL A CA 1
ATOM 887 C C . VAL A 1 119 ? 7.430 7.589 -13.088 1.00 98.44 119 VAL A C 1
ATOM 889 O O . VAL A 1 119 ? 8.071 7.720 -14.131 1.00 98.44 119 VAL A O 1
ATOM 892 N N . GLY A 1 120 ? 6.210 8.092 -12.918 1.00 96.81 120 GLY A N 1
ATOM 893 C CA . GLY A 1 120 ? 5.524 8.878 -13.941 1.00 96.81 120 GLY A CA 1
ATOM 894 C C . GLY A 1 120 ? 5.925 10.353 -13.938 1.00 96.81 120 GLY A C 1
ATOM 895 O O . GLY A 1 120 ? 6.431 10.875 -12.939 1.00 96.81 120 GLY A O 1
ATOM 896 N N . GLN A 1 121 ? 5.633 11.042 -15.042 1.00 95.81 121 GLN A N 1
ATOM 897 C CA . GLN A 1 121 ? 5.767 12.494 -15.149 1.00 95.81 121 GLN A CA 1
ATOM 898 C C . GLN A 1 121 ? 5.020 13.219 -14.016 1.00 95.81 121 GLN A C 1
ATOM 900 O O . GLN A 1 121 ? 3.968 12.777 -13.543 1.00 95.81 121 GLN A O 1
ATOM 905 N N . SER A 1 122 ? 5.543 14.368 -13.586 1.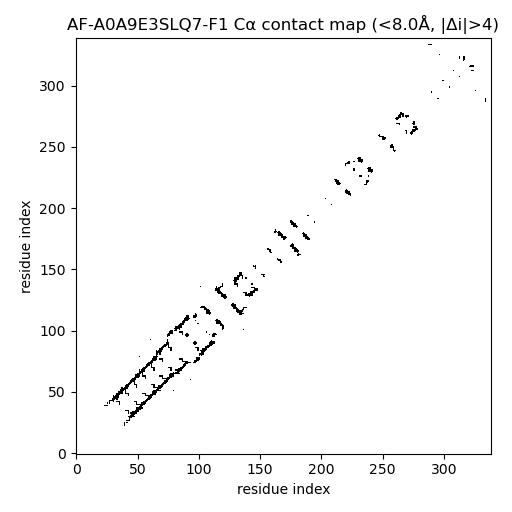00 95.56 122 SER A N 1
ATOM 906 C CA . SER A 1 122 ? 4.780 15.283 -12.744 1.00 95.56 122 SER A CA 1
ATOM 907 C C . SER A 1 122 ? 3.638 15.943 -13.522 1.00 95.56 122 SER A C 1
ATOM 909 O O . SER A 1 122 ? 3.728 16.175 -14.723 1.00 95.56 122 SER A O 1
ATOM 911 N N . ALA A 1 123 ? 2.571 16.326 -12.819 1.00 92.25 123 ALA A N 1
ATOM 912 C CA . ALA A 1 123 ? 1.447 17.047 -13.424 1.00 92.25 123 ALA A CA 1
ATOM 913 C C . ALA A 1 123 ? 1.759 18.526 -13.762 1.00 92.25 123 ALA A C 1
ATOM 915 O O . ALA A 1 123 ? 0.875 19.252 -14.202 1.00 92.25 123 ALA A O 1
ATOM 916 N N . GLY A 1 124 ? 2.977 19.012 -13.491 1.00 93.12 124 GLY A N 1
ATOM 917 C CA . GLY A 1 124 ? 3.355 20.414 -13.686 1.00 93.12 124 GLY A CA 1
ATOM 918 C C . GLY A 1 124 ? 4.732 20.763 -13.112 1.00 93.12 124 GLY A C 1
ATOM 919 O O . GLY A 1 124 ? 5.334 19.966 -12.394 1.00 93.12 124 GLY A O 1
ATOM 920 N N . MET A 1 125 ? 5.210 21.976 -13.413 1.00 93.00 125 MET A N 1
ATOM 921 C CA . MET A 1 125 ? 6.580 22.457 -13.146 1.00 93.00 125 MET A CA 1
ATOM 922 C C . MET A 1 125 ? 7.034 22.337 -11.680 1.00 93.00 125 MET A C 1
ATOM 924 O O . MET A 1 125 ? 8.198 22.050 -11.435 1.00 93.00 125 MET A O 1
ATOM 928 N N . ASN A 1 126 ? 6.120 22.502 -10.721 1.00 94.94 126 ASN A N 1
ATOM 929 C CA . ASN A 1 126 ? 6.416 22.441 -9.281 1.00 94.94 126 ASN A CA 1
ATOM 930 C C . ASN A 1 126 ? 5.773 21.231 -8.589 1.00 94.94 126 ASN A C 1
ATOM 932 O O . ASN A 1 126 ? 5.682 21.179 -7.364 1.00 94.94 126 ASN A O 1
ATOM 936 N N . ASN A 1 127 ? 5.315 20.256 -9.374 1.00 96.19 127 ASN A N 1
ATOM 937 C CA . ASN A 1 127 ? 4.744 19.021 -8.863 1.00 96.19 127 ASN A CA 1
ATOM 938 C C . ASN A 1 127 ? 5.784 17.905 -8.957 1.00 96.19 127 ASN A C 1
ATOM 940 O O . ASN A 1 127 ? 6.640 17.900 -9.838 1.00 96.19 127 ASN A O 1
ATOM 944 N N . THR A 1 128 ? 5.670 16.904 -8.091 1.00 96.38 128 THR A N 1
ATOM 945 C CA . THR A 1 128 ? 6.414 15.648 -8.237 1.00 96.38 128 THR A CA 1
ATOM 946 C C . THR A 1 128 ? 5.552 14.594 -8.927 1.00 96.38 128 THR A C 1
ATOM 948 O O . THR A 1 128 ? 4.317 14.638 -8.848 1.00 96.38 128 THR A O 1
ATOM 951 N N . GLY A 1 129 ? 6.198 13.637 -9.595 1.00 96.19 129 GLY A N 1
ATOM 952 C CA . GLY A 1 129 ? 5.547 12.447 -10.143 1.00 96.19 129 GLY A CA 1
ATOM 953 C C . GLY A 1 129 ? 4.943 11.547 -9.061 1.00 96.19 129 GLY A C 1
ATOM 954 O O . GLY A 1 129 ? 4.938 11.875 -7.867 1.00 96.19 129 GLY A O 1
ATOM 955 N N . LYS A 1 130 ? 4.415 10.403 -9.483 1.00 98.25 130 LYS A N 1
ATOM 956 C CA . LYS A 1 130 ? 3.950 9.337 -8.588 1.00 98.25 130 LYS A CA 1
ATOM 957 C C . LYS A 1 130 ? 4.773 8.074 -8.828 1.00 98.25 130 LYS A C 1
ATOM 959 O O . LYS A 1 130 ? 5.250 7.868 -9.945 1.00 98.25 130 LYS A O 1
ATOM 964 N N . ILE A 1 131 ? 4.910 7.258 -7.787 1.00 98.56 131 ILE A N 1
ATOM 965 C CA . ILE A 1 131 ? 5.659 6.002 -7.807 1.00 98.56 131 ILE A CA 1
ATOM 966 C C . ILE A 1 131 ? 4.676 4.829 -7.816 1.00 98.56 131 ILE A C 1
ATOM 968 O O . ILE A 1 131 ? 3.754 4.781 -6.999 1.00 98.56 131 ILE A O 1
ATOM 972 N N . GLY A 1 132 ? 4.880 3.895 -8.740 1.00 98.50 132 GLY A N 1
ATOM 973 C CA . GLY A 1 132 ? 4.231 2.586 -8.770 1.00 98.50 132 GLY A CA 1
ATOM 974 C C . GLY A 1 132 ? 5.221 1.482 -8.398 1.00 98.50 132 GLY A C 1
ATOM 975 O O . GLY A 1 132 ? 6.344 1.490 -8.903 1.00 98.50 132 GLY A O 1
ATOM 976 N N . ILE A 1 133 ? 4.808 0.560 -7.528 1.00 98.50 133 ILE A N 1
ATOM 977 C CA . ILE A 1 133 ? 5.517 -0.680 -7.184 1.00 98.50 133 ILE A CA 1
ATOM 978 C C . ILE A 1 133 ? 4.630 -1.863 -7.566 1.00 98.50 133 ILE A C 1
ATOM 980 O O . ILE A 1 133 ? 3.437 -1.858 -7.264 1.00 98.50 133 ILE A O 1
ATOM 984 N N . GLY A 1 134 ? 5.217 -2.851 -8.237 1.00 96.44 134 GLY A N 1
ATOM 985 C CA . GLY A 1 134 ? 4.468 -3.840 -9.008 1.00 96.44 134 GLY A CA 1
ATOM 986 C C . GLY A 1 134 ? 3.902 -3.218 -10.282 1.00 96.44 134 GLY A C 1
ATOM 987 O O . GLY A 1 134 ? 4.141 -2.042 -10.552 1.00 96.44 134 GLY A O 1
ATOM 988 N N . ASN A 1 135 ? 3.194 -3.995 -11.100 1.00 97.25 135 ASN A N 1
ATOM 989 C CA . ASN A 1 135 ? 2.788 -3.624 -12.464 1.00 97.25 135 ASN A CA 1
ATOM 990 C C . ASN A 1 135 ? 1.810 -2.420 -12.534 1.00 97.25 135 ASN A C 1
ATOM 992 O O . ASN A 1 135 ? 0.631 -2.568 -12.854 1.00 97.25 135 ASN A O 1
ATOM 996 N N . VAL A 1 136 ? 2.304 -1.213 -12.244 1.00 97.81 136 VAL A N 1
ATOM 997 C CA . VAL A 1 136 ? 1.550 0.031 -12.052 1.00 97.81 136 VAL A CA 1
ATOM 998 C C . VAL A 1 136 ? 2.208 1.158 -12.848 1.00 97.81 136 VAL A C 1
ATOM 1000 O O . VAL A 1 136 ? 3.047 1.903 -12.345 1.00 97.81 136 VAL A O 1
ATOM 1003 N N . THR A 1 137 ? 1.779 1.345 -14.094 1.00 97.12 137 THR A N 1
ATOM 1004 C CA . THR A 1 137 ? 2.268 2.432 -14.968 1.00 97.12 137 THR A CA 1
ATOM 1005 C C . THR A 1 137 ? 1.394 3.691 -14.927 1.00 97.12 137 THR A C 1
ATOM 1007 O O . THR A 1 137 ? 1.668 4.680 -15.602 1.00 97.12 137 THR A O 1
ATOM 1010 N N . SER A 1 138 ? 0.329 3.681 -14.120 1.00 96.62 138 SER A N 1
ATOM 1011 C CA . SER A 1 138 ? -0.541 4.836 -13.849 1.00 96.62 138 SER A CA 1
ATOM 1012 C C . SER A 1 138 ? -0.929 4.889 -12.362 1.00 96.62 138 SER A C 1
ATOM 1014 O O . SER A 1 138 ? -2.055 4.538 -11.997 1.00 96.62 138 SER A O 1
ATOM 1016 N N . PRO A 1 139 ? -0.002 5.281 -11.465 1.00 97.75 139 PRO A N 1
ATOM 1017 C CA . PRO A 1 139 ? -0.246 5.269 -10.024 1.00 97.75 139 PRO A CA 1
ATOM 1018 C C . PRO A 1 139 ? -1.382 6.212 -9.593 1.00 97.75 139 PRO A C 1
ATOM 1020 O O . PRO A 1 139 ? -1.455 7.370 -10.020 1.00 97.75 139 PRO A O 1
ATOM 1023 N N . GLN A 1 140 ? -2.249 5.742 -8.691 1.00 97.00 140 GLN A N 1
ATOM 1024 C CA . GLN A 1 140 ? -3.383 6.530 -8.192 1.00 97.00 140 GLN A CA 1
ATOM 1025 C C . GLN A 1 140 ? -3.015 7.360 -6.952 1.00 97.00 140 GLN A C 1
ATOM 1027 O O . GLN A 1 140 ? -3.436 8.512 -6.846 1.00 97.00 140 GLN A O 1
ATOM 1032 N N . ALA A 1 141 ? -2.110 6.864 -6.107 1.00 97.25 141 ALA A N 1
ATOM 1033 C CA . ALA A 1 141 ? -1.537 7.578 -4.963 1.00 97.25 141 ALA A CA 1
ATOM 1034 C C . ALA A 1 141 ? -0.067 7.975 -5.205 1.00 97.25 141 ALA A C 1
ATOM 1036 O O . ALA A 1 141 ? 0.528 7.598 -6.215 1.00 97.25 141 ALA A O 1
ATOM 1037 N N . LYS A 1 142 ? 0.531 8.759 -4.293 1.00 97.06 142 LYS A N 1
ATOM 1038 C CA . LYS A 1 142 ? 1.955 9.147 -4.386 1.00 97.06 142 LYS A CA 1
ATOM 1039 C C . LYS A 1 142 ? 2.889 7.938 -4.415 1.00 97.06 142 LYS A C 1
ATOM 1041 O O . LYS A 1 142 ? 3.844 7.947 -5.189 1.00 97.06 142 LYS A O 1
ATOM 1046 N N . LEU A 1 143 ? 2.559 6.923 -3.626 1.00 97.75 143 LEU A N 1
ATOM 1047 C CA . LEU A 1 143 ? 3.105 5.577 -3.688 1.00 97.75 143 LEU A CA 1
ATOM 1048 C C . LEU A 1 143 ? 1.923 4.618 -3.866 1.00 97.75 143 LEU A C 1
ATOM 1050 O O . LEU A 1 143 ? 1.005 4.634 -3.051 1.00 97.75 143 LEU A O 1
ATOM 1054 N N . HIS A 1 144 ? 1.918 3.835 -4.940 1.00 98.56 144 HIS A N 1
ATOM 1055 C CA . HIS A 1 144 ? 0.908 2.812 -5.212 1.00 98.56 144 HIS A CA 1
ATOM 1056 C C . HIS A 1 144 ? 1.610 1.458 -5.313 1.00 98.56 144 HIS A C 1
ATOM 1058 O O . HIS A 1 144 ? 2.434 1.278 -6.206 1.00 98.56 144 HIS A O 1
ATOM 1064 N N . ILE A 1 145 ? 1.298 0.538 -4.400 1.00 98.31 145 ILE A N 1
ATOM 1065 C CA . ILE A 1 145 ? 1.825 -0.832 -4.384 1.00 98.31 145 ILE A CA 1
ATOM 1066 C C . ILE A 1 145 ? 0.715 -1.767 -4.866 1.00 98.31 145 ILE A C 1
ATOM 1068 O O . ILE A 1 145 ? -0.387 -1.732 -4.321 1.00 98.31 145 ILE A O 1
ATOM 1072 N N . LEU A 1 146 ? 1.003 -2.570 -5.885 1.00 98.00 146 LEU A N 1
ATOM 1073 C CA . LEU A 1 146 ? 0.111 -3.593 -6.422 1.00 98.00 146 LEU A CA 1
ATOM 1074 C C . LEU A 1 146 ? 0.870 -4.919 -6.480 1.00 98.00 146 LEU A C 1
ATOM 1076 O O . LEU A 1 146 ? 1.886 -5.002 -7.163 1.00 98.00 146 LEU A O 1
ATOM 1080 N N . ALA A 1 147 ? 0.376 -5.936 -5.782 1.00 97.88 147 ALA A N 1
ATOM 1081 C CA . ALA A 1 147 ? 0.924 -7.286 -5.862 1.00 97.88 147 ALA A CA 1
ATOM 1082 C C . ALA A 1 147 ? 0.484 -8.006 -7.145 1.00 97.88 147 ALA A C 1
ATOM 1084 O O . ALA A 1 147 ? -0.499 -7.617 -7.790 1.00 97.88 147 ALA A O 1
ATOM 1085 N N . ASP A 1 148 ? 1.219 -9.052 -7.519 1.00 97.25 148 ASP A N 1
ATOM 1086 C CA . ASP A 1 148 ? 0.779 -9.974 -8.564 1.00 97.25 148 ASP A CA 1
ATOM 1087 C C . ASP A 1 148 ? -0.375 -10.869 -8.063 1.00 97.25 148 ASP A C 1
ATOM 1089 O O . ASP A 1 148 ? -0.824 -10.783 -6.919 1.00 97.25 148 ASP A O 1
ATOM 1093 N N . ALA A 1 149 ? -0.918 -11.708 -8.951 1.00 96.38 149 ALA A N 1
ATOM 1094 C CA . ALA A 1 149 ? -1.921 -12.688 -8.546 1.00 96.38 149 ALA A CA 1
ATOM 1095 C C . ALA A 1 149 ? -1.339 -13.628 -7.475 1.00 96.38 149 ALA A C 1
ATOM 1097 O O . ALA A 1 149 ? -0.196 -14.061 -7.598 1.00 96.38 149 ALA A O 1
ATOM 1098 N N . ASP A 1 150 ? -2.149 -13.945 -6.462 1.00 95.12 150 ASP A N 1
ATOM 1099 C CA . ASP A 1 150 ? -1.792 -14.828 -5.344 1.00 95.12 150 ASP A CA 1
ATOM 1100 C C . ASP A 1 150 ? -0.673 -14.298 -4.417 1.00 95.12 150 ASP A C 1
ATOM 1102 O O . ASP A 1 150 ? -0.056 -15.068 -3.681 1.00 95.12 150 ASP A O 1
ATOM 1106 N N . GLU A 1 151 ? -0.436 -12.981 -4.410 1.00 96.81 151 GLU A N 1
ATOM 1107 C CA . GLU A 1 151 ? 0.490 -12.297 -3.499 1.00 96.81 151 GLU A CA 1
ATOM 1108 C C . GLU A 1 151 ? -0.214 -11.149 -2.744 1.00 96.81 151 GLU A C 1
ATOM 1110 O O . GLU A 1 151 ? -1.098 -10.473 -3.275 1.00 96.81 151 GLU A O 1
ATOM 1115 N N . ASP A 1 152 ? 0.194 -10.904 -1.496 1.00 97.50 152 ASP A N 1
ATOM 1116 C CA . ASP A 1 152 ? -0.274 -9.760 -0.711 1.00 97.50 152 ASP A CA 1
ATOM 1117 C C . ASP A 1 152 ? 0.493 -8.480 -1.072 1.00 97.50 152 ASP A C 1
ATOM 1119 O O . ASP A 1 152 ? 1.726 -8.434 -1.037 1.00 97.50 152 ASP A O 1
ATOM 1123 N N . ALA A 1 153 ? -0.228 -7.380 -1.308 1.00 97.19 153 ALA A N 1
ATOM 1124 C CA . ALA A 1 153 ? 0.366 -6.049 -1.444 1.00 97.19 153 ALA A CA 1
ATOM 1125 C C . ALA A 1 153 ? 0.802 -5.514 -0.066 1.00 97.19 153 ALA A C 1
ATOM 1127 O O . ALA A 1 153 ? 0.125 -4.686 0.547 1.00 97.19 153 ALA A O 1
ATOM 1128 N N . SER A 1 154 ? 1.921 -6.027 0.442 1.00 96.50 154 SER A N 1
ATOM 1129 C CA . SER A 1 154 ? 2.410 -5.764 1.797 1.00 96.50 154 SER A CA 1
ATOM 1130 C C . SER A 1 154 ? 3.489 -4.673 1.858 1.00 96.50 154 SER A C 1
ATOM 1132 O O . SER A 1 154 ? 4.229 -4.427 0.905 1.00 96.50 154 SER A O 1
ATOM 1134 N N . LEU A 1 155 ? 3.585 -4.007 3.015 1.00 95.69 155 LEU A N 1
ATOM 1135 C CA . LEU A 1 155 ? 4.690 -3.119 3.380 1.00 95.69 155 LEU A CA 1
ATOM 1136 C C . LEU A 1 155 ? 5.282 -3.601 4.705 1.00 95.69 155 LEU A C 1
ATOM 1138 O O . LEU A 1 155 ? 4.662 -3.452 5.757 1.00 95.69 155 LEU A O 1
ATOM 1142 N N . LEU A 1 156 ? 6.490 -4.157 4.648 1.00 95.62 156 LEU A N 1
ATOM 1143 C CA . LEU A 1 156 ? 7.223 -4.612 5.824 1.00 95.62 156 LEU A CA 1
ATOM 1144 C C . LEU A 1 156 ? 8.166 -3.507 6.317 1.00 95.62 156 LEU A C 1
ATOM 1146 O O . LEU A 1 156 ? 9.066 -3.076 5.597 1.00 95.62 156 LEU A O 1
ATOM 1150 N N . LEU A 1 157 ? 7.946 -3.037 7.545 1.00 94.81 157 LEU A N 1
ATOM 1151 C CA . LEU A 1 157 ? 8.815 -2.083 8.232 1.00 94.81 157 LEU A CA 1
ATOM 1152 C C . LEU A 1 157 ? 9.498 -2.808 9.391 1.00 94.81 157 LEU A C 1
ATOM 1154 O O . LEU A 1 157 ? 8.837 -3.164 10.363 1.00 94.81 157 LEU A O 1
ATOM 1158 N N . GLU A 1 158 ? 10.810 -3.015 9.297 1.00 94.19 158 GLU A N 1
ATOM 1159 C CA . GLU A 1 158 ? 11.575 -3.752 10.305 1.00 94.19 158 GLU A CA 1
ATOM 1160 C C . GLU A 1 158 ? 12.705 -2.894 10.885 1.00 94.19 158 GLU A C 1
ATOM 1162 O O . GLU A 1 158 ? 13.580 -2.431 10.145 1.00 94.19 158 GLU A O 1
ATOM 1167 N N . PRO A 1 159 ? 12.730 -2.672 12.210 1.00 93.44 159 PRO A N 1
ATOM 1168 C CA . PRO A 1 159 ? 13.905 -2.121 12.859 1.00 93.44 159 PRO A CA 1
ATOM 1169 C C . PRO A 1 159 ? 15.041 -3.150 12.857 1.00 93.44 159 PRO A C 1
ATOM 1171 O O . PRO A 1 159 ? 14.824 -4.340 13.074 1.00 93.44 159 PRO A O 1
ATOM 1174 N N . SER A 1 160 ? 16.284 -2.684 12.724 1.00 94.56 160 SER A N 1
ATOM 1175 C CA . SER A 1 160 ? 17.470 -3.551 12.811 1.00 94.56 160 SER A CA 1
ATOM 1176 C C . SER A 1 160 ? 17.624 -4.241 14.174 1.00 94.56 160 SER A C 1
ATOM 1178 O O . SER A 1 160 ? 18.226 -5.309 14.259 1.00 94.56 160 SER A O 1
ATOM 1180 N N . ASN A 1 161 ? 17.076 -3.644 15.239 1.00 93.75 161 ASN A N 1
ATOM 1181 C CA . ASN A 1 161 ? 16.976 -4.241 16.568 1.00 93.75 161 ASN A CA 1
ATOM 1182 C C . ASN A 1 161 ? 15.557 -4.034 17.143 1.00 93.75 161 ASN A C 1
ATOM 1184 O O . ASN A 1 161 ? 15.280 -2.971 17.707 1.00 93.75 161 ASN A O 1
ATOM 1188 N N . PRO A 1 162 ? 14.662 -5.035 17.057 1.00 88.50 162 PRO A N 1
ATOM 1189 C CA . PRO A 1 162 ? 13.265 -4.907 17.486 1.00 88.50 162 PRO A CA 1
ATOM 1190 C C . PRO A 1 162 ? 13.079 -4.815 19.006 1.00 88.50 162 PRO A C 1
ATOM 1192 O O . PRO A 1 162 ? 11.990 -4.490 19.471 1.00 88.50 162 PRO A O 1
ATOM 1195 N N . LYS A 1 163 ? 14.121 -5.090 19.807 1.00 88.69 163 LYS A N 1
ATOM 1196 C CA . LYS A 1 163 ? 14.068 -4.920 21.271 1.00 88.69 163 LYS A CA 1
ATOM 1197 C C . LYS A 1 163 ? 14.253 -3.466 21.703 1.00 88.69 163 LYS A C 1
ATOM 1199 O O . LYS A 1 163 ? 13.854 -3.101 22.806 1.00 88.69 163 LYS A O 1
ATOM 1204 N N . GLU A 1 164 ? 14.888 -2.661 20.857 1.00 89.06 164 GLU A N 1
ATOM 1205 C CA . GLU A 1 164 ? 15.260 -1.279 21.172 1.00 89.06 164 GLU A CA 1
ATOM 1206 C C . GLU A 1 164 ? 14.496 -0.261 20.332 1.00 89.06 164 GLU A C 1
ATOM 1208 O O . GLU A 1 164 ? 14.172 0.815 20.834 1.00 89.06 164 GLU A O 1
ATOM 1213 N N . PHE A 1 165 ? 14.176 -0.607 19.086 1.00 91.50 165 PHE A N 1
ATOM 1214 C CA . PHE A 1 165 ? 13.550 0.292 18.128 1.00 91.50 165 PHE A CA 1
ATOM 1215 C C . PHE A 1 165 ? 12.206 -0.244 17.645 1.00 91.50 165 PHE A C 1
ATOM 1217 O O . PHE A 1 165 ? 11.935 -1.442 17.682 1.00 91.50 165 PHE A O 1
ATOM 1224 N N . MET A 1 166 ? 11.382 0.681 17.165 1.00 91.81 166 MET A N 1
ATOM 1225 C CA . MET A 1 166 ? 10.042 0.417 16.660 1.00 91.81 166 MET A CA 1
ATOM 1226 C C . MET A 1 166 ? 9.997 0.522 15.138 1.00 91.81 166 MET A C 1
ATOM 1228 O O . MET A 1 166 ? 10.702 1.339 14.539 1.00 91.81 166 MET A O 1
ATOM 1232 N N . ALA A 1 167 ? 9.115 -0.258 14.525 1.00 94.94 167 ALA A N 1
ATOM 1233 C CA . ALA A 1 167 ? 8.643 0.014 13.176 1.00 94.94 167 ALA A CA 1
ATOM 1234 C C . ALA A 1 167 ? 7.644 1.172 13.247 1.00 94.94 167 ALA A C 1
ATOM 1236 O O . ALA A 1 167 ? 6.759 1.145 14.100 1.00 94.94 167 ALA A O 1
ATOM 1237 N N . LYS A 1 168 ? 7.769 2.195 12.394 1.00 94.69 168 LYS A N 1
ATOM 1238 C CA . LYS A 1 168 ? 6.881 3.366 12.437 1.00 94.69 168 LYS A CA 1
ATOM 1239 C C . LYS A 1 168 ? 6.484 3.840 11.045 1.00 94.69 168 LYS A C 1
ATOM 1241 O O . LYS A 1 168 ? 7.346 4.106 10.210 1.00 94.69 168 LYS A O 1
ATOM 1246 N N . LEU A 1 169 ? 5.181 4.027 10.848 1.00 95.44 169 LEU A N 1
ATOM 1247 C CA . LEU A 1 169 ? 4.606 4.784 9.744 1.00 95.44 169 LEU A CA 1
ATOM 1248 C C . LEU A 1 169 ? 4.095 6.122 10.284 1.00 95.44 169 LEU A C 1
ATOM 1250 O O . LEU A 1 169 ? 3.071 6.184 10.960 1.00 95.44 169 LEU A O 1
ATOM 1254 N N . ASN A 1 170 ? 4.827 7.188 9.979 1.00 94.06 170 ASN A N 1
ATOM 1255 C CA . ASN A 1 170 ? 4.438 8.555 10.313 1.00 94.06 170 ASN A CA 1
ATOM 1256 C C . ASN A 1 170 ? 3.347 9.049 9.354 1.00 94.06 170 ASN A C 1
ATOM 1258 O O . ASN A 1 170 ? 3.491 8.928 8.136 1.00 94.06 170 ASN A O 1
ATOM 1262 N N . LEU A 1 171 ? 2.286 9.634 9.899 1.00 92.19 171 LEU A N 1
ATOM 1263 C CA . LEU A 1 171 ? 1.176 10.237 9.168 1.00 92.19 171 LEU A CA 1
ATOM 1264 C C . LEU A 1 171 ? 1.081 11.706 9.588 1.00 92.19 171 LEU A C 1
ATOM 1266 O O . LEU A 1 171 ? 1.083 11.999 10.774 1.00 92.19 171 LEU A O 1
ATOM 1270 N N . MET A 1 172 ? 0.974 12.626 8.624 1.00 90.50 172 MET A N 1
ATOM 1271 C CA . MET A 1 172 ? 1.029 14.088 8.829 1.00 90.50 172 MET A CA 1
ATOM 1272 C C . MET A 1 172 ? 2.409 14.622 9.257 1.00 90.50 172 MET A C 1
ATOM 1274 O O . MET A 1 172 ? 2.998 15.414 8.522 1.00 90.50 172 MET A O 1
ATOM 1278 N N . ASP A 1 173 ? 2.927 14.193 10.408 1.00 89.38 173 ASP A N 1
ATOM 1279 C CA . ASP A 1 173 ? 4.203 14.625 10.992 1.00 89.38 173 ASP A CA 1
ATOM 1280 C C . ASP A 1 173 ? 4.912 13.466 11.726 1.00 89.38 173 ASP A C 1
ATOM 1282 O O . ASP A 1 173 ? 4.531 12.307 11.594 1.00 89.38 173 ASP A O 1
ATOM 1286 N N . THR A 1 174 ? 5.979 13.748 12.480 1.00 90.38 174 THR A N 1
ATOM 1287 C CA . THR A 1 174 ? 6.744 12.729 13.231 1.00 90.38 174 THR A CA 1
ATOM 1288 C C . THR A 1 174 ? 6.097 12.290 14.551 1.00 90.38 174 THR A C 1
ATOM 1290 O O . THR A 1 174 ? 6.656 11.456 15.268 1.00 90.38 174 THR A O 1
ATOM 1293 N N . TYR A 1 175 ? 4.964 12.887 14.913 1.00 88.31 175 TYR A N 1
ATOM 1294 C CA . TYR A 1 175 ? 4.276 12.735 16.195 1.00 88.31 175 TYR A CA 1
ATOM 1295 C C . TYR A 1 175 ? 2.872 12.146 16.053 1.00 88.31 175 TYR A C 1
ATOM 1297 O O . TYR A 1 175 ? 2.185 11.990 17.061 1.00 88.31 175 TYR A O 1
ATOM 1305 N N . SER A 1 176 ? 2.457 11.805 14.836 1.00 92.12 176 SER A N 1
ATOM 1306 C CA . SER A 1 176 ? 1.199 11.126 14.559 1.00 92.12 176 SER A CA 1
ATOM 1307 C C . SER A 1 176 ? 1.444 9.937 13.636 1.00 92.12 176 SER A C 1
ATOM 1309 O O . SER A 1 176 ? 2.240 10.021 12.700 1.00 92.12 176 SER A O 1
ATOM 1311 N N . GLY A 1 177 ? 0.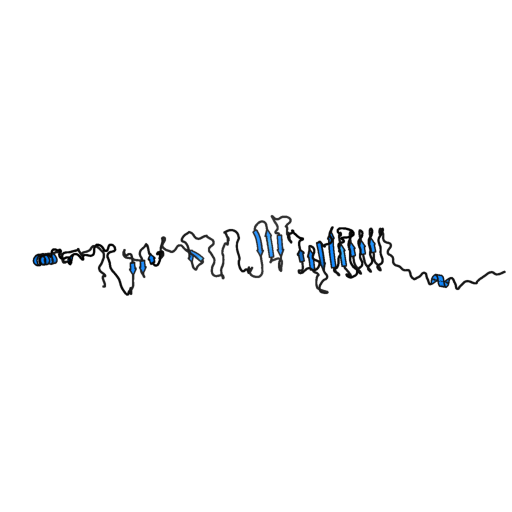796 8.802 13.892 1.00 93.50 177 GLY A N 1
ATOM 1312 C CA . GLY A 1 177 ? 0.951 7.626 13.042 1.00 93.50 177 GLY A CA 1
ATOM 1313 C C . GLY A 1 177 ? 0.701 6.290 13.724 1.00 93.50 177 GLY A C 1
ATOM 1314 O O . GLY A 1 177 ? -0.060 6.177 14.686 1.00 93.50 177 GLY A O 1
ATOM 1315 N N . LEU A 1 178 ? 1.352 5.276 13.163 1.00 94.44 178 LEU A N 1
ATOM 1316 C CA . LEU A 1 178 ? 1.298 3.880 13.577 1.00 94.44 178 LEU A CA 1
ATOM 1317 C C . LEU A 1 178 ? 2.700 3.430 13.964 1.00 94.44 178 LEU A C 1
ATOM 1319 O O . LEU A 1 178 ? 3.646 3.656 13.203 1.00 94.44 178 LEU A O 1
ATOM 1323 N N . SER A 1 179 ? 2.846 2.761 15.099 1.00 93.88 179 SER A N 1
ATOM 1324 C CA . SER A 1 179 ? 4.093 2.085 15.447 1.00 93.88 179 SER A CA 1
ATOM 1325 C C . SER A 1 179 ? 3.866 0.711 16.038 1.00 93.88 179 SER A C 1
ATOM 1327 O O . SER A 1 179 ? 2.833 0.443 16.636 1.00 93.88 179 SER A O 1
ATOM 1329 N N . VAL A 1 180 ? 4.851 -0.163 15.860 1.00 93.38 180 VAL A N 1
ATOM 1330 C CA . VAL A 1 180 ? 4.907 -1.453 16.540 1.00 93.38 180 VAL A CA 1
ATOM 1331 C C . VAL A 1 180 ? 6.257 -1.585 17.224 1.00 93.38 180 VAL A C 1
ATOM 1333 O O . VAL A 1 180 ? 7.297 -1.420 16.579 1.00 93.38 180 VAL A O 1
ATOM 1336 N N . ASP A 1 181 ? 6.248 -1.898 18.516 1.00 89.56 181 ASP A N 1
ATOM 1337 C CA . ASP A 1 181 ? 7.455 -2.194 19.285 1.00 89.56 181 ASP A CA 1
ATOM 1338 C C . ASP A 1 181 ? 7.262 -3.395 20.223 1.00 89.56 181 ASP A C 1
ATOM 1340 O O . ASP A 1 181 ? 6.143 -3.784 20.558 1.00 89.56 181 ASP A O 1
ATOM 1344 N N . ALA A 1 182 ? 8.368 -4.011 20.644 1.00 84.62 182 ALA A N 1
ATOM 1345 C CA . ALA A 1 182 ? 8.334 -5.241 21.434 1.00 84.62 182 ALA A CA 1
ATOM 1346 C C . ALA A 1 182 ? 7.758 -5.083 22.857 1.00 84.62 182 ALA A C 1
ATOM 1348 O O . ALA A 1 182 ? 7.436 -6.093 23.483 1.00 84.62 182 ALA A O 1
ATOM 1349 N N . ARG A 1 183 ? 7.669 -3.861 23.397 1.00 82.25 183 ARG A N 1
ATOM 1350 C CA . ARG A 1 183 ? 7.144 -3.581 24.743 1.00 82.25 183 ARG A CA 1
ATOM 1351 C C . ARG A 1 183 ? 5.662 -3.236 24.718 1.00 82.25 183 ARG A C 1
ATOM 1353 O O . ARG A 1 183 ? 4.939 -3.749 25.569 1.00 82.25 183 ARG A O 1
ATOM 1360 N N . SER A 1 184 ? 5.220 -2.412 23.772 1.00 79.62 184 SER A N 1
ATOM 1361 C CA . SER A 1 184 ? 3.831 -1.936 23.731 1.00 79.62 184 SER A CA 1
ATOM 1362 C C . SER A 1 184 ? 2.952 -2.618 22.681 1.00 79.62 184 SER A C 1
ATOM 1364 O O . SER A 1 184 ? 1.732 -2.473 22.725 1.00 79.62 184 SER A O 1
ATOM 1366 N N . GLY A 1 185 ? 3.524 -3.385 21.749 1.00 87.38 185 GLY A N 1
ATOM 1367 C CA . GLY A 1 185 ? 2.770 -3.944 20.627 1.00 87.38 185 GLY A CA 1
ATOM 1368 C C . GLY A 1 185 ? 2.404 -2.863 19.610 1.00 87.38 185 GLY A C 1
ATOM 1369 O O . GLY A 1 185 ? 3.241 -2.023 19.293 1.00 87.38 185 GLY A O 1
ATOM 1370 N N . LEU A 1 186 ? 1.183 -2.909 19.064 1.00 90.88 186 LEU A N 1
ATOM 1371 C CA . LEU A 1 186 ? 0.686 -1.910 18.112 1.00 90.88 186 LEU A CA 1
ATOM 1372 C C . LEU A 1 186 ? 0.195 -0.657 18.846 1.00 90.88 186 LEU A C 1
ATOM 1374 O O . LEU A 1 186 ? -0.771 -0.705 19.604 1.00 90.88 186 LEU A O 1
ATOM 1378 N N . GLU A 1 187 ? 0.814 0.474 18.537 1.00 89.25 187 GLU A N 1
ATOM 1379 C CA . GLU A 1 187 ? 0.450 1.796 19.021 1.00 89.25 187 GLU A CA 1
ATOM 1380 C C . GLU A 1 187 ? -0.087 2.662 17.874 1.00 89.25 187 GLU A C 1
ATOM 1382 O O . GLU A 1 187 ? 0.529 2.806 16.815 1.00 89.25 187 GLU A O 1
ATOM 1387 N N . LEU A 1 188 ? -1.235 3.289 18.117 1.00 90.44 188 LEU A N 1
ATOM 1388 C CA . LEU A 1 188 ? -1.779 4.387 17.325 1.00 90.44 188 LEU A CA 1
ATOM 1389 C C . LEU A 1 188 ? -1.620 5.663 18.157 1.00 90.44 188 LEU A C 1
ATOM 1391 O O . LEU A 1 188 ? -2.080 5.705 19.298 1.00 90.44 188 LEU A O 1
ATOM 1395 N N . PHE A 1 189 ? -0.967 6.689 17.615 1.00 86.81 189 PHE A N 1
ATOM 1396 C CA . PHE A 1 189 ? -0.652 7.905 18.369 1.00 86.81 189 PHE A CA 1
ATOM 1397 C C . PHE A 1 189 ? -0.905 9.173 17.542 1.00 86.81 189 PHE A C 1
ATOM 1399 O O . PHE A 1 189 ? -0.774 9.172 16.319 1.00 86.81 189 PHE A O 1
ATOM 1406 N N . THR A 1 190 ? -1.285 10.258 18.221 1.00 88.38 190 THR A N 1
ATOM 1407 C CA . THR A 1 190 ? -1.472 11.604 17.655 1.00 88.38 190 THR A CA 1
ATOM 1408 C C . THR A 1 190 ? -1.144 12.663 18.708 1.00 88.38 190 THR A C 1
ATOM 1410 O O . THR A 1 190 ? -1.394 12.458 19.898 1.00 88.38 190 THR A O 1
ATOM 1413 N N . ASN A 1 191 ? -0.577 13.794 18.287 1.00 83.94 191 ASN A N 1
ATOM 1414 C CA . ASN A 1 191 ? -0.270 14.951 19.142 1.00 83.94 191 ASN A CA 1
ATOM 1415 C C . ASN A 1 191 ? -1.338 16.059 19.086 1.00 83.94 191 ASN A C 1
ATOM 1417 O O . ASN A 1 191 ? -1.306 16.980 19.903 1.00 83.94 191 ASN A O 1
ATOM 1421 N N . LEU A 1 192 ? -2.261 15.996 18.124 1.00 73.75 192 LEU A N 1
ATOM 1422 C CA . LEU A 1 192 ? -3.246 17.035 17.839 1.00 73.75 192 LEU A CA 1
ATOM 1423 C C . LEU A 1 192 ? -4.609 16.379 17.590 1.00 73.75 192 LEU A C 1
ATOM 1425 O O . LEU A 1 192 ? -4.946 16.011 16.469 1.00 73.75 192 LEU A O 1
ATOM 1429 N N . GLY A 1 193 ? -5.407 16.241 18.650 1.00 73.81 193 GLY A N 1
ATOM 1430 C CA . GLY A 1 193 ? -6.799 15.790 18.567 1.00 73.81 193 GLY A CA 1
ATOM 1431 C C . GLY A 1 193 ? -7.065 14.426 19.199 1.00 73.81 193 GLY A C 1
ATOM 1432 O O . GLY A 1 193 ? -6.261 13.901 19.966 1.00 73.81 193 GLY A O 1
ATOM 1433 N N . SER A 1 194 ? -8.248 13.884 18.913 1.00 74.81 194 SER A N 1
ATOM 1434 C CA . SER A 1 194 ? -8.663 12.549 19.334 1.00 74.81 194 SER A CA 1
ATOM 1435 C C . SER A 1 194 ? -8.508 11.549 18.191 1.00 74.81 194 SER A C 1
ATOM 1437 O O . SER A 1 194 ? -8.650 11.894 17.019 1.00 74.81 194 SER A O 1
ATOM 1439 N N . MET A 1 195 ? -8.251 10.289 18.535 1.00 78.69 195 MET A N 1
ATOM 1440 C CA . MET A 1 195 ? -8.419 9.188 17.595 1.00 78.69 195 MET A CA 1
ATOM 1441 C C . MET A 1 195 ? -9.905 8.850 17.500 1.00 78.69 195 MET A C 1
ATOM 1443 O O . MET A 1 195 ? -10.530 8.518 18.508 1.00 78.69 195 MET A O 1
ATOM 1447 N N . GLN A 1 196 ? -10.468 8.961 16.300 1.00 79.81 196 GLN A N 1
ATOM 1448 C CA . GLN A 1 196 ? -11.853 8.600 16.019 1.00 79.81 196 GLN A CA 1
ATOM 1449 C C . GLN A 1 196 ? -11.876 7.288 15.235 1.00 79.81 196 GLN A C 1
ATOM 1451 O O . GLN A 1 196 ? -11.142 7.135 14.262 1.00 79.81 196 GLN A O 1
ATOM 1456 N N . PHE A 1 197 ? -12.717 6.353 15.670 1.00 80.81 197 PHE A N 1
ATOM 1457 C CA . PHE A 1 197 ? -12.999 5.111 14.958 1.00 80.81 197 PHE A CA 1
ATOM 1458 C C . PHE A 1 197 ? -14.458 5.170 14.510 1.00 80.81 197 PHE A C 1
ATOM 1460 O O . PHE A 1 197 ? -15.360 5.020 15.330 1.00 80.81 197 PHE A O 1
ATOM 1467 N N . GLU A 1 198 ? -14.680 5.461 13.230 1.00 77.38 198 GLU A N 1
ATOM 1468 C CA . GLU A 1 198 ? -16.012 5.495 12.626 1.00 77.38 198 GLU A CA 1
ATOM 1469 C C . GLU A 1 198 ? -16.254 4.170 11.898 1.00 77.38 198 GLU A C 1
ATOM 1471 O O . GLU A 1 198 ? -15.569 3.848 10.927 1.00 77.38 198 GLU A O 1
ATOM 1476 N N . ALA A 1 199 ? -17.182 3.373 12.420 1.00 76.31 199 ALA A N 1
ATOM 1477 C CA . ALA A 1 199 ? -17.585 2.093 11.855 1.00 76.31 199 ALA A CA 1
ATOM 1478 C C . ALA A 1 199 ? -19.028 1.783 12.269 1.00 76.31 199 ALA A C 1
ATOM 1480 O O . ALA A 1 199 ? -19.444 2.170 13.363 1.00 76.31 199 ALA A O 1
ATOM 1481 N N . ASP A 1 200 ? -19.759 1.048 11.427 1.00 76.12 200 ASP A N 1
ATOM 1482 C CA . ASP A 1 200 ? -21.094 0.539 11.776 1.00 76.12 200 ASP A CA 1
ATOM 1483 C C . ASP A 1 200 ? -21.024 -0.420 12.979 1.00 76.12 200 ASP A C 1
ATOM 1485 O O . ASP A 1 200 ? -21.893 -0.406 13.850 1.00 76.12 200 ASP A O 1
ATOM 1489 N N . GLU A 1 201 ? -19.948 -1.212 13.067 1.00 73.31 201 GLU A N 1
ATOM 1490 C CA . GLU A 1 201 ? -19.647 -2.096 14.192 1.00 73.31 201 GLU A CA 1
ATOM 1491 C C . GLU A 1 201 ? -18.153 -2.037 14.550 1.00 73.31 201 GLU A C 1
ATOM 1493 O O . GLU A 1 201 ? -17.284 -2.111 13.680 1.00 73.31 201 GLU A O 1
ATOM 1498 N N . PHE A 1 202 ? -17.843 -1.954 15.849 1.00 72.56 202 PHE A N 1
ATOM 1499 C CA . PHE A 1 202 ? -16.479 -2.042 16.379 1.00 72.56 202 PHE A CA 1
ATOM 1500 C C . PHE A 1 202 ? -16.374 -3.239 17.329 1.00 72.56 202 PHE A C 1
ATOM 1502 O O . PHE A 1 202 ? -16.812 -3.179 18.479 1.00 72.56 202 PHE A O 1
ATOM 1509 N N . ASN A 1 203 ? -15.841 -4.354 16.823 1.00 67.44 203 ASN A N 1
ATOM 1510 C CA . ASN A 1 203 ? -15.806 -5.635 17.525 1.00 67.44 203 ASN A CA 1
ATOM 1511 C C . ASN A 1 203 ? -14.384 -5.976 17.995 1.00 67.44 203 ASN A C 1
ATOM 1513 O O . ASN A 1 203 ? -13.427 -5.892 17.226 1.00 67.44 203 ASN A O 1
ATOM 1517 N N . PHE A 1 204 ? -14.251 -6.407 19.247 1.00 73.31 204 PHE A N 1
ATOM 1518 C CA . PHE A 1 204 ? -12.997 -6.909 19.799 1.00 73.31 204 PHE A CA 1
ATOM 1519 C C . PHE A 1 204 ? -13.032 -8.440 19.801 1.00 73.31 204 PHE A C 1
ATOM 1521 O O . PHE A 1 204 ? -13.773 -9.057 20.566 1.00 73.31 204 PHE A O 1
ATOM 1528 N N . ALA A 1 205 ? -12.241 -9.062 18.925 1.00 54.62 205 ALA A N 1
ATOM 1529 C CA . ALA A 1 205 ? -12.136 -10.515 18.857 1.00 54.62 205 ALA A CA 1
ATOM 1530 C C . ALA A 1 205 ? -11.365 -11.059 20.075 1.00 54.62 205 ALA A C 1
ATOM 1532 O O . ALA A 1 205 ? -10.226 -10.670 20.324 1.00 54.62 205 ALA A O 1
ATOM 1533 N N . GLY A 1 206 ? -11.982 -11.987 20.813 1.00 55.50 206 GLY A N 1
ATOM 1534 C CA . GLY A 1 206 ? -11.472 -12.495 22.089 1.00 55.50 206 GLY A CA 1
ATOM 1535 C C . GLY A 1 206 ? -12.140 -11.772 23.259 1.00 55.50 206 GLY A C 1
ATOM 1536 O O . GLY A 1 206 ? -12.081 -10.556 23.350 1.00 55.50 206 GLY A O 1
ATOM 1537 N N . ASN A 1 207 ? -12.806 -12.531 24.133 1.00 51.28 207 ASN A N 1
ATOM 1538 C CA . ASN A 1 207 ? -13.821 -12.119 25.125 1.00 51.28 207 ASN A CA 1
ATOM 1539 C C . ASN A 1 207 ? -13.413 -11.077 26.206 1.00 51.28 207 ASN A C 1
ATOM 1541 O O . ASN A 1 207 ? -13.999 -11.067 27.292 1.00 51.28 207 ASN A O 1
ATOM 1545 N N . GLN A 1 208 ? -12.386 -10.252 26.004 1.00 60.25 208 GLN A N 1
ATOM 1546 C CA . GLN A 1 208 ? -11.844 -9.344 27.014 1.00 60.25 208 GLN A CA 1
ATOM 1547 C C . GLN A 1 208 ? -11.315 -8.053 26.366 1.00 60.25 208 GLN A C 1
ATOM 1549 O O . GLN A 1 208 ? -10.317 -8.069 25.650 1.00 60.25 208 GLN A O 1
ATOM 1554 N N . VAL A 1 209 ? -11.932 -6.918 26.698 1.00 63.62 209 VAL A N 1
ATOM 1555 C CA . VAL A 1 209 ? -11.371 -5.577 26.478 1.00 63.62 209 VAL A CA 1
ATOM 1556 C C . VAL A 1 209 ? -10.860 -5.078 27.826 1.00 63.62 209 VAL A C 1
ATOM 1558 O O . VAL A 1 209 ? -11.644 -4.643 28.667 1.00 63.62 209 VAL A O 1
ATOM 1561 N N . ASN A 1 210 ? -9.553 -5.187 28.073 1.00 55.28 210 ASN A N 1
ATOM 1562 C CA . ASN A 1 210 ? -8.958 -4.710 29.322 1.00 55.28 210 ASN A CA 1
ATOM 1563 C C . ASN A 1 210 ? -8.664 -3.206 29.215 1.00 55.28 210 ASN A C 1
ATOM 1565 O O . ASN A 1 210 ? -7.587 -2.804 28.778 1.00 55.28 210 ASN A O 1
ATOM 1569 N N . MET A 1 211 ? -9.644 -2.373 29.569 1.00 62.75 211 MET A N 1
ATOM 1570 C CA . MET A 1 211 ? -9.492 -0.918 29.607 1.00 62.75 211 MET A CA 1
ATOM 1571 C C . MET A 1 211 ? -9.415 -0.429 31.061 1.00 62.75 211 MET A C 1
ATOM 1573 O O . MET A 1 211 ? -10.375 -0.615 31.807 1.00 62.75 211 MET A O 1
ATOM 1577 N N . PRO A 1 212 ? -8.335 0.266 31.470 1.00 54.78 212 PRO A N 1
ATOM 1578 C CA . PRO A 1 212 ? -8.200 0.805 32.826 1.00 54.78 212 PRO A CA 1
ATOM 1579 C C . PRO A 1 212 ? -9.141 1.985 33.128 1.00 54.78 212 PRO A C 1
ATOM 1581 O O . PRO A 1 212 ? -9.122 2.491 34.240 1.00 54.78 212 PRO A O 1
ATOM 1584 N N . ALA A 1 213 ? -9.933 2.456 32.162 1.00 57.00 213 ALA A N 1
ATOM 1585 C CA . ALA A 1 213 ? -11.159 3.234 32.356 1.00 57.00 213 ALA A CA 1
ATOM 1586 C C . ALA A 1 213 ? -11.796 3.476 30.979 1.00 57.00 213 ALA A C 1
ATOM 1588 O O . ALA A 1 213 ? -11.188 4.132 30.131 1.00 57.00 213 ALA A O 1
ATOM 1589 N N . LEU A 1 214 ? -13.024 3.003 30.742 1.00 65.62 214 LEU A N 1
ATOM 1590 C CA . LEU A 1 214 ? -13.815 3.467 29.596 1.00 65.62 214 LEU A CA 1
ATOM 1591 C C . LEU A 1 214 ? -14.553 4.738 30.009 1.00 65.62 214 LEU A C 1
ATOM 1593 O O . LEU A 1 214 ? -15.483 4.660 30.807 1.00 65.62 214 LEU A O 1
ATOM 1597 N N . ARG A 1 215 ? -14.148 5.896 29.478 1.00 56.41 215 ARG A N 1
ATOM 1598 C CA . ARG A 1 215 ? -14.838 7.172 29.704 1.00 56.41 215 ARG A CA 1
ATOM 1599 C C . ARG A 1 215 ? -15.857 7.445 28.601 1.00 56.41 215 ARG A C 1
ATOM 1601 O O . ARG A 1 215 ? -15.474 7.715 27.470 1.00 56.41 215 ARG A O 1
ATOM 1608 N N . ILE A 1 216 ? -17.140 7.441 28.942 1.00 65.88 216 ILE A N 1
ATOM 1609 C CA . ILE A 1 216 ? -18.236 7.846 28.058 1.00 65.88 216 ILE A CA 1
ATOM 1610 C C . ILE A 1 216 ? -18.574 9.310 28.371 1.00 65.88 216 ILE A C 1
ATOM 1612 O O . ILE A 1 216 ? -18.914 9.658 29.505 1.00 65.88 216 ILE A O 1
ATOM 1616 N N . ASN A 1 217 ? -18.443 10.185 27.367 1.00 51.91 217 ASN A N 1
ATOM 1617 C CA . ASN A 1 217 ? -18.817 11.607 27.420 1.00 51.91 217 ASN A CA 1
ATOM 1618 C C . ASN A 1 217 ? -18.201 12.417 28.580 1.00 51.91 217 ASN A C 1
ATOM 1620 O O . ASN A 1 217 ? -18.836 13.332 29.098 1.00 51.91 217 ASN A O 1
ATOM 1624 N N . ASN A 1 218 ? -16.976 12.089 29.015 1.00 54.69 218 ASN A N 1
ATOM 1625 C CA . ASN A 1 218 ? -16.276 12.742 30.138 1.00 54.69 218 ASN A CA 1
ATOM 1626 C C . ASN A 1 218 ? -16.991 12.706 31.509 1.00 54.69 218 ASN A C 1
ATOM 1628 O O . ASN A 1 218 ? -16.452 13.247 32.472 1.00 54.69 218 ASN A O 1
ATOM 1632 N N . ALA A 1 219 ? -18.152 12.056 31.620 1.00 53.94 219 ALA A N 1
ATOM 1633 C CA . ALA A 1 219 ? -18.964 12.015 32.837 1.00 53.94 219 ALA A CA 1
ATOM 1634 C C . ALA A 1 219 ? -19.030 10.618 33.468 1.00 53.94 219 ALA A C 1
ATOM 1636 O O . ALA A 1 219 ? -19.198 10.506 34.678 1.00 53.94 219 ALA A O 1
ATOM 1637 N N . TYR A 1 220 ? -18.873 9.560 32.668 1.00 57.81 220 TYR A N 1
ATOM 1638 C CA . TYR A 1 220 ? -19.046 8.184 33.123 1.00 57.81 220 TYR A CA 1
ATOM 1639 C C . TYR A 1 220 ? -17.779 7.378 32.862 1.00 57.81 220 TYR A C 1
ATOM 1641 O O . TYR A 1 220 ? -17.391 7.223 31.709 1.00 57.81 220 TYR A O 1
ATOM 1649 N N . SER A 1 221 ? -17.112 6.886 33.905 1.00 62.25 221 SER A N 1
ATOM 1650 C CA . SER A 1 221 ? -16.034 5.901 33.774 1.00 62.25 221 SER A CA 1
ATOM 1651 C C . SER A 1 221 ? -16.547 4.533 34.193 1.00 62.25 221 SER A C 1
ATOM 1653 O O . SER A 1 221 ? -16.976 4.394 35.337 1.00 62.25 221 SER A O 1
ATOM 1655 N N . LEU A 1 222 ? -16.474 3.527 33.316 1.00 65.25 222 LEU A N 1
ATOM 1656 C CA . LEU A 1 222 ? -16.655 2.147 33.767 1.00 65.25 222 LEU A CA 1
ATOM 1657 C C . LEU A 1 222 ? -15.558 1.802 34.796 1.00 65.25 222 LEU A C 1
ATOM 1659 O O . LEU A 1 222 ? -14.397 2.174 34.586 1.00 65.25 222 LEU A O 1
ATOM 1663 N N . PRO A 1 223 ? -15.900 1.109 35.891 1.00 65.56 223 PRO A N 1
ATOM 1664 C CA . PRO A 1 223 ? -14.953 0.715 36.921 1.00 65.56 223 PRO A CA 1
ATOM 1665 C C . PRO A 1 223 ? -13.984 -0.343 36.386 1.00 65.56 223 PRO A C 1
ATOM 1667 O O . PRO A 1 223 ? -14.321 -1.151 35.525 1.00 65.56 223 PRO A O 1
ATOM 1670 N N . THR A 1 224 ? -12.761 -0.331 36.913 1.00 65.00 224 THR A N 1
ATOM 1671 C CA . THR A 1 224 ? -11.644 -1.177 36.454 1.00 65.00 224 THR A CA 1
ATOM 1672 C C . THR A 1 224 ? -11.679 -2.603 36.983 1.00 65.00 224 THR A C 1
ATOM 1674 O O . THR A 1 224 ? -10.917 -3.455 36.531 1.00 65.00 224 THR A O 1
ATOM 1677 N N . THR A 1 225 ? -12.536 -2.868 37.961 1.00 67.75 225 THR A N 1
ATOM 1678 C CA . THR A 1 225 ? -12.766 -4.197 38.522 1.00 67.75 225 THR A CA 1
ATOM 1679 C C . THR A 1 225 ? -14.018 -4.797 37.901 1.00 67.75 225 THR A C 1
ATOM 1681 O O . THR A 1 225 ? -14.953 -4.070 37.589 1.00 67.75 225 THR A O 1
ATOM 1684 N N . VAL A 1 226 ? -14.066 -6.117 37.725 1.00 70.00 226 VAL A N 1
ATOM 1685 C CA . VAL A 1 226 ? -15.300 -6.814 37.329 1.00 70.00 226 VAL A CA 1
ATOM 1686 C C . VAL A 1 226 ? -16.235 -6.869 38.539 1.00 70.00 226 VAL A C 1
ATOM 1688 O O . VAL A 1 226 ? -15.774 -7.149 39.647 1.00 70.00 226 VAL A O 1
ATOM 1691 N N . GLY A 1 227 ? -17.524 -6.595 38.332 1.00 71.00 227 GLY A N 1
ATOM 1692 C CA . GLY A 1 227 ? -18.541 -6.705 39.374 1.00 71.00 227 GLY A CA 1
ATOM 1693 C C . GLY A 1 227 ? -18.723 -8.149 39.816 1.00 71.00 227 GLY A C 1
ATOM 1694 O O . GLY A 1 227 ? -18.623 -9.083 39.014 1.00 71.00 227 GLY A O 1
ATOM 1695 N N . LYS A 1 228 ? -18.980 -8.357 41.100 1.00 78.75 228 LYS A N 1
ATOM 1696 C CA . LYS A 1 228 ? -19.349 -9.673 41.624 1.00 78.75 228 LYS A CA 1
ATOM 1697 C C . LYS A 1 228 ? -20.790 -10.009 41.227 1.00 78.75 228 LYS A C 1
ATOM 1699 O O . LYS A 1 228 ? -21.593 -9.102 41.009 1.00 78.75 228 LYS A O 1
ATOM 1704 N N . PRO A 1 229 ? -21.164 -11.300 41.169 1.00 70.44 229 PRO A N 1
ATOM 1705 C CA . PRO A 1 229 ? -22.567 -11.683 41.037 1.00 70.44 229 PRO A CA 1
ATOM 1706 C C . PRO A 1 229 ? -23.424 -10.977 42.102 1.00 70.44 229 PRO A C 1
ATOM 1708 O O . PRO A 1 229 ? -23.137 -11.094 43.292 1.00 70.44 229 PRO A O 1
ATOM 1711 N N . GLY A 1 230 ? -24.443 -10.230 41.666 1.00 66.50 230 GLY A N 1
ATOM 1712 C CA . GLY A 1 230 ? -25.328 -9.446 42.540 1.00 66.50 230 GLY A CA 1
ATOM 1713 C C . GLY A 1 230 ? -24.954 -7.967 42.712 1.00 66.50 230 GLY A C 1
ATOM 1714 O O . GLY A 1 230 ? -25.726 -7.226 43.314 1.00 66.50 230 GLY A O 1
ATOM 1715 N N . GLU A 1 231 ? -23.818 -7.517 42.175 1.00 76.88 231 GLU A N 1
ATOM 1716 C CA . GLU A 1 231 ? -23.487 -6.090 42.076 1.00 76.88 231 GLU A CA 1
ATOM 1717 C C . GLU A 1 231 ? -24.079 -5.488 40.795 1.00 76.88 231 GLU A C 1
ATOM 1719 O O . GLU A 1 231 ? -24.101 -6.126 39.739 1.00 76.88 231 GLU A O 1
ATOM 1724 N N . PHE A 1 232 ? -24.536 -4.239 40.872 1.00 74.44 232 PHE A N 1
ATOM 1725 C CA . PHE A 1 232 ? -24.932 -3.450 39.706 1.00 74.44 232 PHE A CA 1
ATOM 1726 C C . PHE A 1 232 ? -24.047 -2.217 39.581 1.00 74.44 232 PHE A C 1
ATOM 1728 O O . PHE A 1 232 ? -23.435 -1.754 40.543 1.00 74.44 232 PHE A O 1
ATOM 1735 N N . LEU A 1 233 ? -23.981 -1.681 38.368 1.00 77.94 233 LEU A N 1
ATOM 1736 C CA . LEU A 1 233 ? -23.252 -0.458 38.108 1.00 77.94 233 LEU A CA 1
ATOM 1737 C C . LEU A 1 233 ? -24.152 0.747 38.403 1.00 77.94 233 LEU A C 1
ATOM 1739 O O . LEU A 1 233 ? -25.177 0.929 37.745 1.00 77.94 233 LEU A O 1
ATOM 1743 N N . ASN A 1 234 ? -23.800 1.554 39.402 1.00 73.75 234 ASN A N 1
ATOM 1744 C CA . ASN A 1 234 ? -24.594 2.722 39.780 1.00 73.75 234 ASN A CA 1
ATOM 1745 C C . ASN A 1 234 ? -24.402 3.902 38.797 1.00 73.75 234 ASN A C 1
ATOM 1747 O O . ASN A 1 234 ? -23.573 3.873 37.877 1.00 73.75 234 ASN A O 1
ATOM 1751 N N . SER A 1 235 ? -25.142 4.995 39.012 1.00 69.56 235 SER A N 1
ATOM 1752 C CA . SER A 1 235 ? -25.031 6.221 38.202 1.00 69.56 235 SER A CA 1
ATOM 1753 C C . SER A 1 235 ? -23.672 6.924 38.307 1.00 69.56 235 SER A C 1
ATOM 1755 O O . SER A 1 235 ? -23.372 7.785 37.485 1.00 69.56 235 SER A O 1
ATOM 1757 N N . ASN A 1 236 ? -22.849 6.556 39.290 1.00 70.00 236 ASN A N 1
ATOM 1758 C CA . ASN A 1 236 ? -21.499 7.078 39.498 1.00 70.00 236 ASN A CA 1
ATOM 1759 C C . ASN A 1 236 ? -20.412 6.157 38.907 1.00 70.00 236 ASN A C 1
ATOM 1761 O O . ASN A 1 236 ? -19.227 6.431 39.090 1.00 70.00 236 ASN A O 1
ATOM 1765 N N . GLY A 1 237 ? -20.788 5.075 38.212 1.00 70.38 237 GLY A N 1
ATOM 1766 C CA . GLY A 1 237 ? -19.841 4.130 37.616 1.00 70.38 237 GLY A CA 1
ATOM 1767 C C . GLY A 1 237 ? -19.095 3.271 38.644 1.00 70.38 237 GLY A C 1
A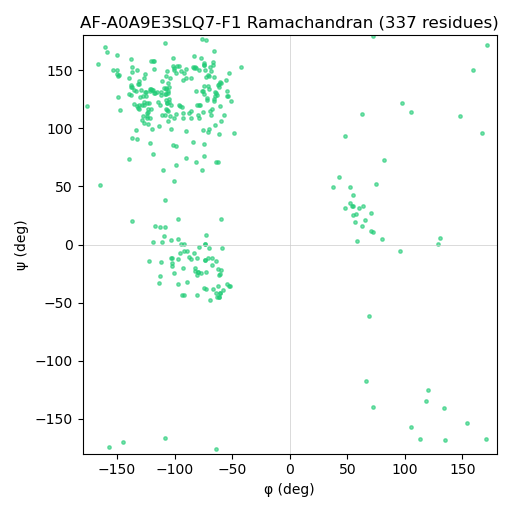TOM 1768 O O . GLY A 1 237 ? -17.973 2.846 38.387 1.00 70.38 237 GLY A O 1
ATOM 1769 N N . LEU A 1 238 ? -19.679 3.021 39.817 1.00 77.12 238 LEU A N 1
ATOM 1770 C CA . LEU A 1 238 ? -19.152 2.099 40.825 1.00 77.12 238 LEU A CA 1
ATOM 1771 C C . LEU A 1 238 ? -20.007 0.833 40.870 1.00 77.12 238 LEU A C 1
ATOM 1773 O O . LEU A 1 238 ? -21.225 0.898 40.701 1.00 77.12 238 LEU A O 1
ATOM 1777 N N . TRP A 1 239 ? -19.364 -0.310 41.117 1.00 78.50 239 TRP A N 1
ATOM 1778 C CA . TRP A 1 239 ? -20.084 -1.519 41.500 1.00 78.50 239 TRP A CA 1
ATOM 1779 C C . TRP A 1 239 ? -20.642 -1.319 42.894 1.00 78.50 239 TRP A C 1
ATOM 1781 O O . TRP A 1 239 ? -19.891 -1.180 43.860 1.00 78.50 239 TRP A O 1
ATOM 1791 N N . GLU A 1 240 ? -21.958 -1.290 42.986 1.00 75.81 240 GLU A N 1
ATOM 1792 C CA . GLU A 1 240 ? -22.644 -1.270 44.258 1.00 75.81 240 GLU A CA 1
ATOM 1793 C C . GLU A 1 240 ? -23.278 -2.626 44.495 1.00 75.81 240 GLU A C 1
ATOM 1795 O O . GLU A 1 240 ? -23.999 -3.179 43.660 1.00 75.81 240 GLU A O 1
ATOM 1800 N N . THR A 1 241 ? -22.992 -3.151 45.682 1.00 68.06 241 THR A N 1
ATOM 1801 C CA . THR A 1 241 ? -23.935 -4.058 46.313 1.00 68.06 241 THR A CA 1
ATOM 1802 C C . THR A 1 241 ? -25.074 -3.183 46.834 1.00 68.06 241 THR A C 1
ATOM 1804 O O . THR A 1 241 ? -24.797 -2.168 47.480 1.00 68.06 241 THR A O 1
ATOM 1807 N N . PRO A 1 242 ? -26.341 -3.509 46.546 1.00 62.81 242 PRO A N 1
ATOM 1808 C CA . PRO A 1 242 ? -27.458 -2.804 47.160 1.00 62.81 242 PRO A CA 1
ATOM 1809 C C . PRO A 1 242 ? -27.298 -2.834 48.682 1.00 62.81 242 PRO A C 1
ATOM 1811 O O . PRO A 1 242 ? -27.082 -3.894 49.277 1.00 62.81 242 PRO A O 1
ATOM 1814 N N . GLU A 1 243 ? -27.370 -1.661 49.307 1.00 53.75 243 GLU A N 1
ATOM 1815 C CA . GLU A 1 243 ? -27.281 -1.513 50.757 1.00 53.75 243 GLU A CA 1
ATOM 1816 C C . GLU A 1 243 ? -28.386 -2.373 51.404 1.00 53.75 243 GLU A C 1
ATOM 1818 O O . GLU A 1 243 ? -29.574 -2.119 51.206 1.00 53.75 243 GLU A O 1
ATOM 1823 N N . GLY A 1 244 ? -28.005 -3.449 52.108 1.00 54.06 244 GLY A N 1
ATOM 1824 C CA . GLY A 1 244 ? -28.964 -4.394 52.702 1.00 54.06 244 GLY A CA 1
ATOM 1825 C C . GLY A 1 244 ? -28.734 -5.888 52.450 1.00 54.06 244 GLY A C 1
ATOM 1826 O O . GLY A 1 244 ? -29.566 -6.674 52.880 1.00 54.06 244 GLY A O 1
ATOM 1827 N N . GLY A 1 245 ? -27.631 -6.299 51.811 1.00 43.50 245 GLY A N 1
ATOM 1828 C CA . GLY A 1 245 ? -27.023 -7.631 51.988 1.00 43.50 245 GLY A CA 1
ATOM 1829 C C . GLY A 1 245 ? -27.973 -8.840 52.042 1.00 43.50 245 GLY A C 1
ATOM 1830 O O . GLY A 1 245 ? -27.941 -9.585 53.018 1.00 43.50 245 GLY A O 1
ATOM 1831 N N . GLY A 1 246 ? -28.783 -9.049 51.001 1.00 48.28 246 GLY A N 1
ATOM 1832 C CA . GLY A 1 246 ? -29.537 -10.290 50.782 1.00 48.28 246 GLY A CA 1
ATOM 1833 C C . GLY A 1 246 ? -30.871 -10.063 50.074 1.00 48.28 246 GLY A C 1
ATOM 1834 O O . GLY A 1 246 ? -31.774 -9.510 50.680 1.00 48.28 246 GLY A O 1
ATOM 1835 N N . GLU A 1 247 ? -30.995 -10.511 48.817 1.00 53.56 247 GLU A N 1
ATOM 1836 C CA . GLU A 1 247 ? -32.268 -10.726 48.089 1.00 53.56 247 GLU A CA 1
ATOM 1837 C C . GLU A 1 247 ? -33.373 -9.668 48.361 1.00 53.56 247 GLU A C 1
ATOM 1839 O O . GLU A 1 247 ? -34.509 -9.999 48.694 1.00 53.56 247 GLU A O 1
ATOM 1844 N N . THR A 1 248 ? -33.054 -8.372 48.277 1.00 57.59 248 THR A N 1
ATOM 1845 C CA . THR A 1 248 ? -33.993 -7.257 48.517 1.00 57.59 248 THR A CA 1
ATOM 1846 C C . THR A 1 248 ? -34.501 -6.660 47.213 1.00 57.59 248 THR A C 1
ATOM 1848 O O . THR A 1 248 ? -34.428 -5.454 46.983 1.00 57.59 248 THR A O 1
ATOM 1851 N N . TYR A 1 249 ? -35.070 -7.498 46.353 1.00 58.84 249 TYR A N 1
ATOM 1852 C CA . TYR A 1 249 ? -35.837 -7.001 45.222 1.00 58.84 249 TYR A CA 1
ATOM 1853 C C . TYR A 1 249 ? -37.219 -7.623 45.208 1.00 58.84 249 TYR A C 1
ATOM 1855 O O . TYR A 1 249 ? -37.413 -8.780 45.557 1.00 58.84 249 TYR A O 1
ATOM 1863 N N . TRP A 1 250 ? -38.182 -6.803 44.813 1.00 64.56 250 TRP A N 1
ATOM 1864 C CA . TRP A 1 250 ? -39.468 -7.220 44.286 1.00 64.56 250 TRP A CA 1
ATOM 1865 C C . TRP A 1 250 ? -39.229 -8.278 43.199 1.00 64.56 250 TRP A C 1
ATOM 1867 O O . TRP A 1 250 ? -38.896 -7.942 42.062 1.00 64.56 250 TRP A O 1
ATOM 1877 N N . LEU A 1 251 ? -39.311 -9.556 43.570 1.00 59.75 251 LEU A N 1
ATOM 1878 C CA . LEU A 1 251 ? -39.060 -10.666 42.664 1.00 59.75 251 LEU A CA 1
ATOM 1879 C C . LEU A 1 251 ? -40.308 -10.853 41.800 1.00 59.75 251 LEU A C 1
ATOM 1881 O O . LEU A 1 251 ? -41.382 -11.117 42.349 1.00 59.75 251 LEU A O 1
ATOM 1885 N N . PRO A 1 252 ? -40.211 -10.730 40.467 1.00 61.53 252 PRO A N 1
ATOM 1886 C CA . PRO A 1 252 ? -41.326 -11.083 39.609 1.00 61.53 252 PRO A CA 1
ATOM 1887 C C . PRO A 1 252 ? -41.578 -12.593 39.715 1.00 61.53 252 PRO A C 1
ATOM 1889 O O . PRO A 1 252 ? -40.680 -13.405 39.493 1.00 61.53 252 PRO A O 1
ATOM 1892 N N . SER A 1 253 ? -42.808 -12.970 40.048 1.00 66.50 253 SER A N 1
ATOM 1893 C CA . SER A 1 253 ? -43.291 -14.349 40.072 1.00 66.50 253 SER A CA 1
ATOM 1894 C C . SER A 1 253 ? -44.484 -14.456 39.129 1.00 66.50 253 SER A C 1
ATOM 1896 O O . SER A 1 253 ? -45.633 -14.274 39.525 1.00 66.50 253 SER A O 1
ATOM 1898 N N . GLY A 1 254 ? -44.211 -14.712 37.847 1.00 72.69 254 GLY A N 1
ATOM 1899 C CA . GLY A 1 254 ? -45.235 -14.630 36.806 1.00 72.69 254 GLY A CA 1
ATOM 1900 C C . GLY A 1 254 ? -45.715 -13.188 36.627 1.00 72.69 254 GLY A C 1
ATOM 1901 O O . GLY A 1 254 ? -44.926 -12.324 36.252 1.00 72.69 254 GLY A O 1
ATOM 1902 N N . THR A 1 255 ? -46.999 -12.933 36.884 1.00 69.44 255 THR A N 1
ATOM 1903 C CA . THR A 1 255 ? -47.598 -11.584 36.871 1.00 69.44 255 THR A CA 1
ATOM 1904 C C . THR A 1 255 ? -47.534 -10.874 38.221 1.00 69.44 255 THR A C 1
ATOM 1906 O O . THR A 1 255 ? -47.916 -9.708 38.303 1.00 69.44 255 THR A O 1
ATOM 1909 N N . ASP A 1 256 ? -47.065 -11.560 39.263 1.00 70.06 256 ASP A N 1
ATOM 1910 C CA . ASP A 1 256 ? -47.085 -11.055 40.629 1.00 70.06 256 ASP A CA 1
ATOM 1911 C C . ASP A 1 256 ? -45.715 -10.535 41.041 1.00 70.06 256 ASP A C 1
ATOM 1913 O O . ASP A 1 256 ? -44.680 -10.895 40.475 1.00 70.06 256 ASP A O 1
ATOM 1917 N N . ILE A 1 257 ? -45.712 -9.702 42.076 1.00 72.50 257 ILE A N 1
ATOM 1918 C CA . ILE A 1 257 ? -44.486 -9.234 42.697 1.00 72.50 257 ILE A CA 1
ATOM 1919 C C . ILE A 1 257 ? -44.393 -9.823 44.103 1.00 72.50 257 ILE A C 1
ATOM 1921 O O . ILE A 1 257 ? -45.261 -9.593 44.944 1.00 72.50 257 ILE A O 1
ATOM 1925 N N . TYR A 1 258 ? -43.337 -10.593 44.350 1.00 69.94 258 TYR A N 1
ATOM 1926 C CA . TYR A 1 258 ? -43.081 -11.270 45.613 1.00 69.94 258 TYR A CA 1
ATOM 1927 C C . TYR A 1 258 ? -41.966 -10.571 46.395 1.00 69.94 258 TYR A C 1
ATOM 1929 O O . TYR A 1 258 ? -40.947 -10.173 45.831 1.00 69.94 258 TYR A O 1
ATOM 1937 N N . PHE A 1 259 ? -42.147 -10.451 47.709 1.00 74.50 259 PHE A N 1
ATOM 1938 C CA . PHE A 1 259 ? -41.120 -9.966 48.625 1.00 74.50 259 PHE A CA 1
ATOM 1939 C C . PHE A 1 259 ? -40.950 -10.988 49.755 1.00 74.50 259 PHE A C 1
ATOM 1941 O O . PHE A 1 25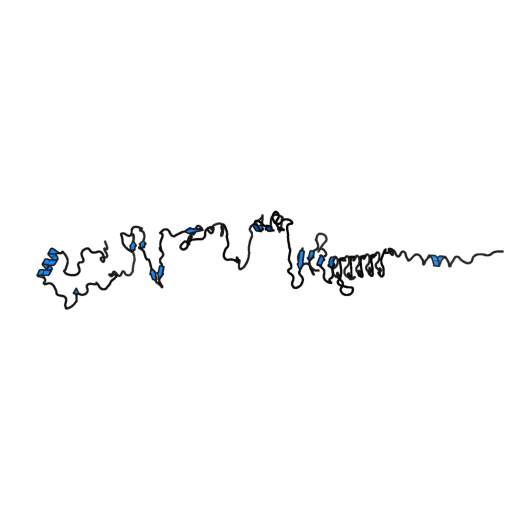9 ? -41.920 -11.348 50.419 1.00 74.50 259 PHE A O 1
ATOM 1948 N N . SER A 1 260 ? -39.730 -11.496 49.937 1.00 70.44 260 SER A N 1
ATOM 1949 C CA . SER A 1 260 ? -39.422 -12.573 50.894 1.00 70.44 260 SER A CA 1
ATOM 1950 C C . SER A 1 260 ? -39.226 -12.079 52.331 1.00 70.44 260 SER A C 1
ATOM 1952 O O . SER A 1 260 ? -39.334 -12.862 53.273 1.00 70.44 260 SER A O 1
ATOM 1954 N N . ASN A 1 261 ? -38.945 -10.784 52.495 1.00 78.62 261 ASN A N 1
ATOM 1955 C CA . ASN A 1 261 ? -38.674 -10.132 53.774 1.00 78.62 261 ASN A CA 1
ATOM 1956 C C . ASN A 1 261 ? -39.838 -9.212 54.191 1.00 78.62 261 ASN A C 1
ATOM 1958 O O . ASN A 1 261 ? -40.936 -9.286 53.645 1.00 78.62 261 ASN A O 1
ATOM 1962 N N . ASN A 1 262 ? -39.619 -8.342 55.178 1.00 85.12 262 ASN A N 1
ATOM 1963 C CA . ASN A 1 262 ? -40.634 -7.388 55.619 1.00 85.12 262 ASN A CA 1
ATOM 1964 C C . ASN A 1 262 ? -40.530 -6.060 54.845 1.00 85.12 262 ASN A C 1
ATOM 1966 O O . ASN A 1 262 ? -39.429 -5.584 54.567 1.00 85.12 262 ASN A O 1
ATOM 1970 N N . VAL A 1 263 ? -41.667 -5.432 54.546 1.00 86.44 263 VAL A N 1
ATOM 1971 C CA . VAL A 1 263 ? -41.769 -4.173 53.794 1.00 86.44 263 VAL A CA 1
ATOM 1972 C C . VAL A 1 263 ? -42.048 -3.004 54.741 1.00 86.44 263 VAL A C 1
ATOM 1974 O O . VAL A 1 263 ? -43.076 -2.965 55.415 1.00 86.44 263 VAL A O 1
ATOM 1977 N N . GLY A 1 264 ? -41.148 -2.020 54.770 1.00 86.44 264 GLY A N 1
ATOM 1978 C CA . GLY A 1 264 ? -41.332 -0.754 55.484 1.00 86.44 264 GLY A CA 1
ATOM 1979 C C . GLY A 1 264 ? -41.592 0.401 54.515 1.00 86.44 264 GLY A C 1
ATOM 1980 O O . GLY A 1 264 ? -40.761 0.682 53.656 1.00 86.44 264 GLY A O 1
ATOM 1981 N N . ILE A 1 265 ? -42.723 1.100 54.649 1.00 87.94 265 ILE A N 1
ATOM 1982 C CA . ILE A 1 265 ? -43.052 2.298 53.860 1.00 87.94 265 ILE A CA 1
ATOM 1983 C C . ILE A 1 265 ? -42.957 3.525 54.771 1.00 87.94 265 ILE A C 1
ATOM 1985 O O . ILE A 1 265 ? -43.757 3.701 55.693 1.00 87.94 265 ILE A O 1
ATOM 1989 N N . GLY A 1 266 ? -41.957 4.378 54.530 1.00 86.62 266 GLY A N 1
ATOM 1990 C CA . GLY A 1 266 ? -41.704 5.581 55.338 1.00 86.62 266 GLY A CA 1
ATOM 1991 C C . GLY A 1 266 ? -41.133 5.308 56.740 1.00 86.62 266 GLY A C 1
ATOM 1992 O O . GLY A 1 266 ? -41.080 6.218 57.568 1.00 86.62 266 GLY A O 1
ATOM 1993 N N . THR A 1 267 ? -40.717 4.070 57.026 1.00 84.75 267 THR A N 1
ATOM 1994 C CA . THR A 1 267 ? -40.125 3.643 58.303 1.00 84.75 267 THR A CA 1
ATOM 1995 C C . THR A 1 267 ? -39.146 2.490 58.095 1.00 84.75 267 THR A C 1
ATOM 1997 O O . THR A 1 267 ? -39.329 1.688 57.182 1.00 84.75 267 THR A O 1
ATOM 2000 N N . SER A 1 268 ? -38.134 2.400 58.958 1.00 85.44 268 SER A N 1
ATOM 2001 C CA . SER A 1 268 ? -37.250 1.236 59.099 1.00 85.44 268 SER A CA 1
ATOM 2002 C C . SER A 1 268 ? -37.597 0.364 60.312 1.00 85.44 268 SER A C 1
ATOM 2004 O O . SER A 1 268 ? -37.171 -0.786 60.378 1.00 85.44 268 SER A O 1
ATOM 2006 N N . ASP A 1 269 ? -38.386 0.880 61.262 1.00 86.31 269 ASP A N 1
ATOM 2007 C CA . ASP A 1 269 ? -38.932 0.094 62.368 1.00 86.31 269 ASP A CA 1
ATOM 2008 C C . ASP A 1 269 ? -40.255 -0.537 61.929 1.00 86.31 269 ASP A C 1
ATOM 2010 O O . ASP A 1 269 ? -41.229 0.164 61.636 1.00 86.31 269 ASP A O 1
ATOM 2014 N N . LEU A 1 270 ? -40.250 -1.865 61.835 1.00 86.06 270 LEU A N 1
ATOM 2015 C CA . LEU A 1 270 ? -41.379 -2.671 61.380 1.00 86.06 270 LEU A CA 1
ATOM 2016 C C . LEU A 1 270 ? -42.231 -3.206 62.536 1.00 86.06 270 LEU A C 1
ATOM 2018 O O . LEU A 1 270 ? -43.259 -3.830 62.286 1.00 86.06 270 LEU A O 1
ATOM 2022 N N . HIS A 1 271 ? -41.803 -3.026 63.792 1.00 85.38 271 HIS A N 1
ATOM 2023 C CA . HIS A 1 271 ? -42.475 -3.549 64.991 1.00 85.38 271 HIS A CA 1
ATOM 2024 C C . HIS A 1 271 ? -42.871 -5.041 64.912 1.00 85.38 271 HIS A C 1
ATOM 2026 O O . HIS A 1 271 ? -43.867 -5.464 65.497 1.00 85.38 271 HIS A O 1
ATOM 2032 N N . GLY A 1 272 ? -42.089 -5.849 64.187 1.00 85.75 272 GLY A N 1
ATOM 2033 C CA . GLY A 1 272 ? -42.335 -7.284 64.004 1.00 85.75 272 GLY A CA 1
ATOM 2034 C C . GLY A 1 272 ? -43.393 -7.648 62.953 1.00 85.75 272 GLY A C 1
ATOM 2035 O O . GLY A 1 272 ? -43.689 -8.830 62.799 1.00 85.75 272 GLY A O 1
ATOM 2036 N N . TYR A 1 273 ? -43.946 -6.679 62.217 1.00 83.19 273 TYR A N 1
ATOM 2037 C CA . TYR A 1 273 ? -44.909 -6.921 61.138 1.00 83.19 273 TYR A CA 1
ATOM 2038 C C . TYR A 1 273 ? -44.223 -7.113 59.779 1.00 83.19 273 TYR A C 1
ATOM 2040 O O . TYR A 1 273 ? -43.175 -6.528 59.505 1.00 83.19 273 TYR A O 1
ATOM 2048 N N . GLN A 1 274 ? -44.855 -7.898 58.899 1.00 86.56 274 GLN A N 1
ATOM 2049 C CA . GLN A 1 274 ? -44.386 -8.099 57.521 1.00 86.56 274 GLN A CA 1
ATOM 2050 C C . GLN A 1 274 ? -44.604 -6.873 56.622 1.00 86.56 274 GLN A C 1
ATOM 2052 O O . GLN A 1 274 ? -43.880 -6.705 55.648 1.00 86.56 274 GLN A O 1
ATOM 2057 N N . LEU A 1 275 ? -45.557 -5.999 56.955 1.00 88.81 275 LEU A N 1
ATOM 2058 C CA . LEU A 1 275 ? -45.774 -4.712 56.294 1.00 88.81 275 LEU A CA 1
ATOM 2059 C C . LEU A 1 275 ? -45.997 -3.634 57.361 1.00 88.81 275 LEU A C 1
ATOM 2061 O O . LEU A 1 275 ? -46.946 -3.730 58.138 1.00 88.81 275 LEU A O 1
ATOM 2065 N N . ALA A 1 276 ? -45.151 -2.604 57.384 1.00 88.69 276 ALA A N 1
ATOM 2066 C CA . ALA A 1 276 ? -45.294 -1.448 58.267 1.00 88.69 276 ALA A CA 1
ATOM 2067 C C . ALA A 1 276 ? -45.307 -0.151 57.453 1.00 88.69 276 ALA A C 1
ATOM 2069 O O . ALA A 1 276 ? -44.405 0.103 56.658 1.00 88.69 276 ALA A O 1
ATOM 2070 N N . VAL A 1 277 ? -46.318 0.695 57.665 1.00 90.19 277 VAL A N 1
ATOM 2071 C CA . VAL A 1 277 ? -46.473 1.969 56.949 1.00 90.19 277 VAL A CA 1
ATOM 2072 C C . VAL A 1 277 ? -46.544 3.114 57.952 1.00 90.19 277 VAL A C 1
ATOM 2074 O O . VAL A 1 277 ? -47.510 3.234 58.702 1.00 90.19 277 VAL A O 1
ATOM 2077 N N . LYS A 1 278 ? -45.541 3.995 57.950 1.00 89.25 278 LYS A N 1
ATOM 2078 C CA . LYS A 1 278 ? -45.566 5.248 58.718 1.00 89.25 278 LYS A CA 1
ATOM 2079 C C . LYS A 1 278 ? -46.172 6.352 57.856 1.00 89.25 278 LYS A C 1
ATOM 2081 O O . LYS A 1 278 ? -45.477 7.220 57.332 1.00 89.25 278 LYS A O 1
ATOM 2086 N N . GLY A 1 279 ? -47.486 6.291 57.682 1.00 89.88 279 GLY A N 1
ATOM 2087 C CA . GLY A 1 279 ? -48.226 7.194 56.809 1.00 89.88 279 GLY A CA 1
ATOM 2088 C C . GLY A 1 279 ? -49.675 6.760 56.622 1.00 89.88 279 GLY A C 1
ATOM 2089 O O . GLY A 1 279 ? -50.179 5.909 57.350 1.00 89.88 279 GLY A O 1
ATOM 2090 N N . LYS A 1 280 ? -50.350 7.365 55.643 1.00 87.69 280 LYS A N 1
ATOM 2091 C CA . LYS A 1 280 ? -51.717 6.992 55.258 1.00 87.69 280 LYS A CA 1
ATOM 2092 C C . LYS A 1 280 ? -51.674 5.963 54.132 1.00 87.69 280 LYS A C 1
ATOM 2094 O O . LYS A 1 280 ? -50.864 6.096 53.220 1.00 87.69 280 LYS A O 1
ATOM 2099 N N . ILE A 1 281 ? -52.581 4.993 54.186 1.00 90.06 281 ILE A N 1
ATOM 2100 C CA . ILE A 1 281 ? -52.844 4.039 53.105 1.00 90.06 281 ILE A CA 1
ATOM 2101 C C . ILE A 1 281 ? -54.209 4.394 52.508 1.00 90.06 281 ILE A C 1
ATOM 2103 O O . ILE A 1 281 ? -55.152 4.657 53.254 1.00 90.06 281 ILE A O 1
ATOM 2107 N N . ILE A 1 282 ? -54.309 4.422 51.179 1.00 89.94 282 ILE A N 1
ATOM 2108 C CA . ILE A 1 282 ? -55.579 4.488 50.448 1.00 89.94 282 ILE A CA 1
ATOM 2109 C C . ILE A 1 282 ? -55.735 3.191 49.652 1.00 89.94 282 ILE A C 1
ATOM 2111 O O . ILE A 1 282 ? -54.796 2.764 48.983 1.00 89.94 282 ILE A O 1
ATOM 2115 N N . SER A 1 283 ? -56.896 2.552 49.756 1.00 89.19 283 SER A N 1
ATOM 2116 C CA . SER A 1 283 ? -57.211 1.284 49.091 1.00 89.19 283 SER A CA 1
ATOM 2117 C C . SER A 1 283 ? -58.706 1.212 48.806 1.00 89.19 283 SER A C 1
ATOM 2119 O O . SER A 1 283 ? -59.499 1.705 49.608 1.00 89.19 283 SER A O 1
ATOM 2121 N N . GLU A 1 284 ? -59.088 0.575 47.703 1.00 91.25 284 GLU A N 1
ATOM 2122 C CA . GLU A 1 284 ? -60.500 0.324 47.386 1.00 91.25 284 GLU A CA 1
ATOM 2123 C C . GLU A 1 284 ? -61.093 -0.770 48.289 1.00 91.25 284 GLU A C 1
ATOM 2125 O O . GLU A 1 284 ? -62.213 -0.627 48.772 1.00 91.25 284 GLU A O 1
ATOM 2130 N N . GLU A 1 285 ? -60.316 -1.813 48.599 1.00 84.62 285 GLU A N 1
ATOM 2131 C CA . GLU A 1 285 ? -60.719 -2.922 49.467 1.00 84.62 285 GLU A CA 1
ATOM 2132 C C . GLU A 1 285 ? -59.511 -3.480 50.240 1.00 84.62 285 GLU A C 1
ATOM 2134 O O . GLU A 1 285 ? -58.391 -3.512 49.726 1.00 84.62 285 GLU A O 1
ATOM 2139 N N . VAL A 1 286 ? -59.738 -3.927 51.481 1.00 83.50 286 VAL A N 1
ATOM 2140 C CA . VAL A 1 286 ? -58.770 -4.700 52.275 1.00 83.50 286 VAL A CA 1
ATOM 2141 C C . VAL A 1 286 ? -59.478 -5.923 52.837 1.00 83.50 286 VAL A C 1
ATOM 2143 O O . VAL A 1 286 ? -60.381 -5.800 53.663 1.00 83.50 286 VAL A O 1
ATOM 2146 N N . VAL A 1 287 ? -59.027 -7.106 52.430 1.00 79.31 287 VAL A N 1
ATOM 2147 C CA . VAL A 1 287 ? -59.522 -8.375 52.967 1.00 79.31 287 VAL A CA 1
ATOM 2148 C C . VAL A 1 287 ? -58.601 -8.832 54.093 1.00 79.31 287 VAL A C 1
ATOM 2150 O O . VAL A 1 287 ? -57.413 -9.071 53.881 1.00 79.31 287 VAL A O 1
ATOM 2153 N N . ILE A 1 288 ? -59.151 -8.966 55.300 1.00 77.25 288 ILE A N 1
ATOM 2154 C CA . ILE A 1 288 ? -58.435 -9.497 56.464 1.00 77.25 288 ILE A CA 1
ATOM 2155 C C . ILE A 1 288 ? -58.919 -10.920 56.699 1.00 77.25 288 ILE A C 1
ATOM 2157 O O . ILE A 1 288 ? -60.053 -11.140 57.118 1.00 77.25 288 ILE A O 1
ATOM 2161 N N . GLN A 1 289 ? -58.042 -11.886 56.455 1.00 65.06 289 GLN A N 1
ATOM 2162 C CA . GLN A 1 289 ? -58.322 -13.297 56.683 1.00 65.06 289 GLN A CA 1
ATOM 2163 C C . GLN A 1 289 ? -57.166 -13.956 57.426 1.00 65.06 289 GLN A C 1
ATOM 2165 O O . GLN A 1 289 ? -56.005 -13.567 57.279 1.00 65.06 289 GLN A O 1
ATOM 2170 N N . PHE A 1 290 ? -57.475 -14.985 58.212 1.00 71.00 290 PHE A N 1
ATOM 2171 C CA . PHE A 1 290 ? -56.434 -15.873 58.707 1.00 71.00 290 PHE A CA 1
ATOM 2172 C C . PHE A 1 290 ? -55.812 -16.596 57.513 1.00 71.00 290 PHE A C 1
ATOM 2174 O O . PHE A 1 290 ? -56.532 -17.148 56.684 1.00 71.00 290 PHE A O 1
ATOM 2181 N N . TYR A 1 291 ? -54.479 -16.610 57.443 1.00 65.69 291 TYR A N 1
ATOM 2182 C CA . TYR A 1 291 ? -53.734 -17.263 56.359 1.00 65.69 291 TYR A CA 1
ATOM 2183 C C . TYR A 1 291 ? -54.178 -18.720 56.144 1.00 65.69 291 TYR A C 1
ATOM 2185 O O . TYR A 1 291 ? -54.304 -19.191 55.019 1.00 65.69 291 TYR A O 1
ATOM 2193 N N . ASN A 1 292 ? -54.521 -19.402 57.239 1.00 61.59 292 ASN A N 1
ATOM 2194 C CA . ASN A 1 292 ? -55.167 -20.705 57.218 1.00 61.59 292 ASN A CA 1
ATOM 2195 C C . ASN A 1 292 ? -56.677 -20.511 57.437 1.00 61.59 292 ASN A C 1
ATOM 2197 O O . ASN A 1 292 ? -57.160 -20.606 58.564 1.00 61.59 292 ASN A O 1
ATOM 2201 N N . ALA A 1 293 ? -57.416 -20.225 56.363 1.00 56.12 293 ALA A N 1
ATOM 2202 C CA . ALA A 1 293 ? -58.845 -19.870 56.372 1.00 56.12 293 ALA A CA 1
ATOM 2203 C C . ALA A 1 293 ? -59.802 -20.930 56.976 1.00 56.12 293 ALA A C 1
ATOM 2205 O O . ALA A 1 293 ? -60.992 -20.682 57.127 1.00 56.12 293 ALA A O 1
ATOM 2206 N N . TRP A 1 294 ? -59.295 -22.095 57.381 1.00 53.31 294 TRP A N 1
ATOM 2207 C CA . TRP A 1 294 ? -60.062 -23.198 57.972 1.00 53.31 294 TRP A CA 1
ATOM 2208 C C . TRP A 1 294 ? -60.531 -22.966 59.421 1.00 53.31 294 TRP A C 1
ATOM 2210 O O . TRP A 1 294 ? -61.128 -23.859 60.012 1.00 53.31 294 TRP A O 1
ATOM 2220 N N . GLN A 1 295 ? -60.235 -21.811 60.026 1.00 55.78 295 GLN A N 1
ATOM 2221 C CA . GLN A 1 295 ? -60.510 -21.534 61.445 1.00 55.78 295 GLN A CA 1
ATOM 2222 C C . GLN A 1 295 ? -61.509 -20.392 61.679 1.00 55.78 295 GLN A C 1
ATOM 2224 O O . GLN A 1 295 ? -61.593 -19.873 62.794 1.00 55.78 295 GLN A O 1
ATOM 2229 N N . TRP A 1 296 ? -62.273 -19.984 60.661 1.00 58.59 296 TRP A N 1
ATOM 2230 C CA . TRP A 1 296 ? -63.337 -19.004 60.874 1.00 58.59 296 TRP A CA 1
ATOM 2231 C C . TRP A 1 296 ? -64.497 -19.652 61.650 1.00 58.59 296 TRP A C 1
ATOM 2233 O O . TRP A 1 296 ? -64.975 -20.716 61.251 1.00 58.59 296 TRP A O 1
ATOM 2243 N N . PRO A 1 297 ? -64.940 -19.078 62.780 1.00 58.25 297 PRO A N 1
ATOM 2244 C CA . PRO A 1 297 ? -65.950 -19.696 63.625 1.00 58.25 297 PRO A CA 1
ATOM 2245 C C . PRO A 1 297 ? -67.358 -19.437 63.074 1.00 58.25 297 PRO A C 1
ATOM 2247 O O . PRO A 1 297 ? -68.123 -18.679 63.658 1.00 58.25 297 PRO A O 1
ATOM 2250 N N . ASP A 1 298 ? -67.702 -20.073 61.954 1.00 55.16 298 ASP A N 1
ATOM 2251 C CA . ASP A 1 298 ? -69.065 -20.047 61.389 1.00 55.16 298 ASP A CA 1
ATOM 2252 C C . ASP A 1 298 ? -69.992 -21.095 62.050 1.00 55.16 298 ASP A C 1
ATOM 2254 O O . ASP A 1 298 ? -71.206 -21.105 61.882 1.00 55.16 298 ASP A O 1
ATOM 2258 N N . PHE A 1 299 ? -69.428 -21.960 62.901 1.00 64.25 299 PHE A N 1
ATOM 2259 C CA . PHE A 1 299 ? -70.157 -23.024 63.602 1.00 64.25 299 PHE A CA 1
ATOM 2260 C C . PHE A 1 299 ? -71.168 -22.520 64.646 1.00 64.25 299 PHE A C 1
ATOM 2262 O O . PHE A 1 299 ? -71.957 -23.311 65.152 1.00 64.25 299 PHE A O 1
ATOM 2269 N N . VAL A 1 300 ? -71.150 -21.230 65.008 1.00 60.56 300 VAL A N 1
ATOM 2270 C CA . VAL A 1 300 ? -72.129 -20.648 65.950 1.00 60.56 300 VAL A CA 1
ATOM 2271 C C . VAL A 1 300 ? -73.517 -20.477 65.326 1.00 60.56 300 VAL A C 1
ATOM 2273 O O . VAL A 1 300 ? -74.481 -20.247 66.055 1.00 60.56 300 VAL A O 1
ATOM 2276 N N . PHE A 1 301 ? -73.619 -20.601 63.999 1.00 64.88 301 PHE A N 1
ATOM 2277 C CA . PHE A 1 301 ? -74.881 -20.605 63.257 1.00 64.88 301 PHE A CA 1
ATOM 2278 C C . PHE A 1 301 ? -75.309 -22.011 62.810 1.00 64.88 301 PHE A C 1
ATOM 2280 O O . PHE A 1 301 ? -76.321 -22.148 62.127 1.00 64.88 301 PHE A O 1
ATOM 2287 N N . ASP A 1 302 ? -74.566 -23.052 63.199 1.00 70.75 302 ASP A N 1
ATOM 2288 C CA . ASP A 1 302 ? -74.940 -24.441 62.935 1.00 70.75 302 ASP A CA 1
ATOM 2289 C C . ASP A 1 302 ? -76.149 -24.842 63.800 1.00 70.75 302 ASP A C 1
ATOM 2291 O O . ASP A 1 302 ? -76.199 -24.539 64.995 1.00 70.75 302 ASP A O 1
ATOM 2295 N N . GLU A 1 303 ? -77.123 -25.547 63.217 1.00 71.81 303 GLU A N 1
ATOM 2296 C CA . GLU A 1 303 ? -78.340 -25.996 63.915 1.00 71.81 303 GLU A CA 1
ATOM 2297 C C . GLU A 1 303 ? -78.039 -26.914 65.114 1.00 71.81 303 GLU A C 1
ATOM 2299 O O . GLU A 1 303 ? -78.852 -27.033 66.032 1.00 71.81 303 GLU A O 1
ATOM 2304 N N . THR A 1 304 ? -76.867 -27.553 65.128 1.00 75.44 304 THR A N 1
ATOM 2305 C CA . THR A 1 304 ? -76.414 -28.445 66.203 1.00 75.44 304 THR A CA 1
ATOM 2306 C C . THR A 1 304 ? -75.607 -27.738 67.295 1.00 75.44 304 THR A C 1
ATOM 2308 O O . THR A 1 304 ? -75.189 -28.378 68.265 1.00 75.44 304 THR A O 1
ATOM 2311 N N . TYR A 1 305 ? -75.398 -26.421 67.188 1.00 75.25 305 TYR A N 1
ATOM 2312 C CA . TYR A 1 305 ? -74.662 -25.655 68.187 1.00 75.25 305 TYR A CA 1
ATOM 2313 C C . TYR A 1 305 ? -75.438 -25.584 69.510 1.00 75.25 305 TYR A C 1
ATOM 2315 O O . TYR A 1 305 ? -76.522 -25.006 69.606 1.00 75.25 305 TYR A O 1
ATOM 2323 N N . ALA A 1 306 ? -74.867 -26.165 70.566 1.00 74.56 306 ALA A N 1
ATOM 2324 C CA . ALA A 1 306 ? -75.479 -26.173 71.887 1.00 74.56 306 ALA A CA 1
ATOM 2325 C C . ALA A 1 306 ? -75.468 -24.761 72.499 1.00 74.56 306 ALA A C 1
ATOM 2327 O O . ALA A 1 306 ? -74.463 -24.306 73.051 1.00 74.56 306 ALA A O 1
ATOM 2328 N N . LEU A 1 307 ? -76.601 -24.062 72.408 1.00 78.00 307 LEU A N 1
ATOM 2329 C CA . LEU A 1 307 ? -76.780 -22.751 73.024 1.00 78.00 307 LEU A CA 1
ATOM 2330 C C . LEU A 1 307 ? -76.741 -22.870 74.551 1.00 78.00 307 LEU A C 1
ATOM 2332 O O . LEU A 1 307 ? -77.532 -23.588 75.162 1.00 78.00 307 LEU A O 1
ATOM 2336 N N . MET A 1 308 ? -75.827 -22.123 75.168 1.00 82.31 308 MET A N 1
ATOM 2337 C CA . MET A 1 308 ? -75.755 -21.997 76.620 1.00 82.31 308 MET A CA 1
ATOM 2338 C C . MET A 1 308 ? -77.039 -21.321 77.142 1.00 82.31 308 MET A C 1
ATOM 2340 O O . MET A 1 308 ? -77.412 -20.263 76.623 1.00 82.31 308 MET A O 1
ATOM 2344 N N . PRO A 1 309 ? -77.716 -21.878 78.164 1.00 86.19 309 PRO A N 1
ATOM 2345 C CA . PRO A 1 309 ? -78.870 -21.235 78.786 1.00 86.19 309 PRO A CA 1
ATOM 2346 C C . PRO A 1 309 ? -78.525 -19.823 79.278 1.00 86.19 309 PRO A C 1
ATOM 2348 O O . PRO A 1 309 ? -77.448 -19.596 79.826 1.00 86.19 309 PRO A O 1
ATOM 2351 N N . LEU A 1 310 ? -79.452 -18.871 79.132 1.00 85.00 310 LEU A N 1
ATOM 2352 C CA . LEU A 1 310 ? -79.208 -17.446 79.417 1.00 85.00 310 LEU A CA 1
ATOM 2353 C C . LEU A 1 310 ? -78.636 -17.174 80.820 1.00 85.00 310 LEU A C 1
ATOM 2355 O O . LEU A 1 310 ? -77.780 -16.308 80.966 1.00 85.00 310 LEU A O 1
ATOM 2359 N N . ALA A 1 311 ? -79.061 -17.936 81.832 1.00 84.62 311 ALA A N 1
ATOM 2360 C CA . ALA A 1 311 ? -78.564 -17.793 83.202 1.00 84.62 311 ALA A CA 1
ATOM 2361 C C . ALA A 1 311 ? -77.075 -18.174 83.346 1.00 84.62 311 ALA A C 1
ATOM 2363 O O . ALA A 1 311 ? -76.326 -17.518 84.071 1.00 84.62 311 ALA A O 1
ATOM 2364 N N . GLU A 1 312 ? -76.629 -19.212 82.634 1.00 84.88 312 GLU A N 1
ATOM 2365 C CA . GLU A 1 312 ? -75.220 -19.627 82.609 1.00 84.88 312 GLU A CA 1
ATOM 2366 C C . GLU A 1 312 ? -74.381 -18.665 81.765 1.00 84.88 312 GLU A C 1
ATOM 2368 O O . GLU A 1 312 ? -73.260 -18.316 82.140 1.00 84.88 312 GLU A O 1
ATOM 2373 N N . LEU A 1 313 ? -74.953 -18.171 80.663 1.00 84.44 313 LEU A N 1
ATOM 2374 C CA . LEU A 1 313 ? -74.326 -17.170 79.808 1.00 84.44 313 LEU A CA 1
ATOM 2375 C C . LEU A 1 313 ? -74.059 -15.866 80.569 1.00 84.44 313 LEU A C 1
ATOM 2377 O O . LEU A 1 313 ? -72.967 -15.307 80.475 1.00 84.44 313 LEU A O 1
ATOM 2381 N N . GLU A 1 314 ? -75.029 -15.394 81.349 1.00 84.31 314 GLU A N 1
ATOM 2382 C CA . GLU A 1 314 ? -74.896 -14.187 82.166 1.00 84.31 314 GLU A CA 1
ATOM 2383 C C . GLU A 1 314 ? -73.775 -14.332 83.206 1.00 84.31 314 GLU A C 1
ATOM 2385 O O . GLU A 1 314 ? -72.906 -13.459 83.306 1.00 84.31 314 GLU A O 1
ATOM 2390 N N . GLN A 1 315 ? -73.710 -15.472 83.907 1.00 86.44 315 GLN A N 1
ATOM 2391 C CA . GLN A 1 315 ? -72.593 -15.776 84.809 1.00 86.44 315 GLN A CA 1
ATOM 2392 C C . GLN A 1 315 ? -71.251 -15.832 84.071 1.00 86.44 315 GLN A C 1
ATOM 2394 O O . GLN A 1 315 ? -70.248 -15.301 84.560 1.00 86.44 315 GLN A O 1
ATOM 2399 N N . PHE A 1 316 ? -71.219 -16.434 82.881 1.00 85.00 316 PHE A N 1
ATOM 2400 C CA . PHE A 1 316 ? -70.009 -16.528 82.072 1.00 85.00 316 PHE A CA 1
ATOM 2401 C C . PHE A 1 316 ? -69.500 -15.145 81.650 1.00 85.00 316 PHE A C 1
ATOM 2403 O O . PHE A 1 316 ? -68.305 -14.871 81.795 1.00 85.00 316 PHE A O 1
ATOM 2410 N N . ILE A 1 317 ? -70.383 -14.258 81.184 1.00 84.25 317 ILE A N 1
ATOM 2411 C CA . ILE A 1 317 ? -70.044 -12.880 80.796 1.00 84.25 317 ILE A CA 1
ATOM 2412 C C . ILE A 1 317 ? -69.562 -12.088 82.014 1.00 84.25 317 ILE A C 1
ATOM 2414 O O . ILE A 1 317 ? -68.565 -11.365 81.922 1.00 84.25 317 ILE A O 1
ATOM 2418 N N . HIS A 1 318 ? -70.213 -12.239 83.171 1.00 84.75 318 HIS A N 1
ATOM 2419 C CA . HIS A 1 318 ? -69.808 -11.545 84.392 1.00 84.75 318 HIS A CA 1
ATOM 2420 C C . HIS A 1 318 ? -68.386 -11.911 84.829 1.00 84.75 318 HIS A C 1
ATOM 2422 O O . HIS A 1 318 ? -67.621 -11.001 85.177 1.00 84.75 318 HIS A O 1
ATOM 2428 N N . SER A 1 319 ? -68.027 -13.195 84.742 1.00 86.50 319 SER A N 1
ATOM 2429 C CA . SER A 1 319 ? -66.715 -13.724 85.136 1.00 86.50 319 SER A CA 1
ATOM 2430 C C . SER A 1 319 ? -65.620 -13.512 84.087 1.00 86.50 319 SER A C 1
ATOM 2432 O O . SER A 1 319 ? -64.516 -13.101 84.429 1.00 86.50 319 SER A O 1
ATOM 2434 N N . ASN A 1 320 ? -65.907 -13.752 82.805 1.00 79.62 320 ASN A N 1
ATOM 2435 C CA . ASN A 1 320 ? -64.890 -13.792 81.743 1.00 79.62 320 ASN A CA 1
ATOM 2436 C C . ASN A 1 320 ? -64.853 -12.522 80.877 1.00 79.62 320 ASN A C 1
ATOM 2438 O O . ASN A 1 320 ? -63.909 -12.316 80.108 1.00 79.62 320 ASN A O 1
ATOM 2442 N N . LYS A 1 321 ? -65.856 -11.640 81.008 1.00 79.62 321 LYS A N 1
ATOM 2443 C CA . LYS A 1 321 ? -65.980 -10.380 80.254 1.00 79.62 321 LYS A CA 1
ATOM 2444 C C . LYS A 1 321 ? -65.925 -10.579 78.730 1.00 79.62 321 LYS A C 1
ATOM 2446 O O . LYS A 1 321 ? -65.359 -9.742 78.028 1.00 79.62 321 LYS A O 1
ATOM 2451 N N . HIS A 1 322 ? -66.445 -11.702 78.233 1.00 71.94 322 HIS A N 1
ATOM 2452 C CA . HIS A 1 322 ? -66.670 -11.997 76.814 1.00 71.94 322 HIS A CA 1
ATOM 2453 C C . HIS A 1 322 ? -67.733 -13.102 76.667 1.00 71.94 322 HIS A C 1
ATOM 2455 O O . HIS A 1 322 ? -68.056 -13.778 77.644 1.00 71.94 322 HIS A O 1
ATOM 2461 N N . LEU A 1 323 ? -68.269 -13.290 75.456 1.00 77.81 323 LEU A N 1
ATOM 2462 C CA . LEU A 1 323 ? -69.211 -14.372 75.140 1.00 77.81 323 LEU A CA 1
ATOM 2463 C C . LEU A 1 323 ? -68.503 -15.743 75.064 1.00 77.81 323 LEU A C 1
ATOM 2465 O O . LEU A 1 323 ? -67.326 -15.786 74.694 1.00 77.81 323 LEU A O 1
ATOM 2469 N N . PRO A 1 324 ? -69.181 -16.860 75.387 1.00 66.94 324 PRO A N 1
ATOM 2470 C CA . PRO A 1 324 ? -68.681 -18.209 75.140 1.00 66.94 324 PRO A CA 1
ATOM 2471 C C . PRO A 1 324 ? -68.462 -18.434 73.643 1.00 66.94 324 PRO A C 1
ATOM 2473 O O . PRO A 1 324 ? -69.265 -18.001 72.822 1.00 66.94 324 PRO A O 1
ATOM 2476 N N . GLY A 1 325 ? -67.372 -19.107 73.291 1.00 66.06 325 GLY A N 1
ATOM 2477 C CA . GLY A 1 325 ? -66.923 -19.249 71.909 1.00 66.06 325 GLY A CA 1
ATOM 2478 C C . GLY A 1 325 ? -65.416 -19.014 71.801 1.00 66.06 325 GLY A C 1
ATOM 2479 O O . GLY A 1 325 ? -64.729 -18.986 72.832 1.00 66.06 325 GLY A O 1
ATOM 2480 N N . PRO A 1 326 ? -64.870 -18.871 70.581 1.00 57.41 326 PRO A N 1
ATOM 2481 C CA . PRO A 1 326 ? -63.441 -18.672 70.390 1.00 57.41 326 PRO A CA 1
ATOM 2482 C C . PRO A 1 326 ? -62.974 -17.469 71.210 1.00 57.41 326 PRO A C 1
ATOM 2484 O O . PRO A 1 326 ? -63.564 -16.387 71.184 1.00 57.41 326 PRO A O 1
ATOM 2487 N N . ARG A 1 327 ? -61.933 -17.691 72.015 1.00 45.94 327 ARG A N 1
ATOM 2488 C CA . ARG A 1 327 ? -61.365 -16.670 72.891 1.00 45.94 327 ARG A CA 1
ATOM 2489 C C . ARG A 1 327 ? -60.776 -15.555 72.029 1.00 45.94 327 ARG A C 1
ATOM 2491 O O . ARG A 1 327 ? -59.651 -15.667 71.566 1.00 45.94 327 ARG A O 1
ATOM 2498 N N . TRP A 1 328 ? -61.481 -14.435 71.914 1.00 49.09 328 TRP A N 1
ATOM 2499 C CA . TRP A 1 328 ? -60.943 -13.192 71.343 1.00 49.09 328 TRP A CA 1
ATOM 2500 C C . TRP A 1 328 ? -59.934 -12.482 72.271 1.00 49.09 328 TRP A C 1
ATOM 2502 O O . TRP A 1 328 ? -59.527 -11.352 72.008 1.00 49.09 328 TRP A O 1
ATOM 2512 N N . ARG A 1 329 ? -59.516 -13.105 73.388 1.00 37.81 329 ARG A N 1
ATOM 2513 C CA . ARG A 1 329 ? -58.516 -12.528 74.298 1.00 37.81 329 ARG A CA 1
ATOM 2514 C C . ARG A 1 329 ? -57.100 -12.990 73.954 1.00 37.81 329 ARG A C 1
ATOM 2516 O O . ARG A 1 329 ? -56.702 -14.104 74.275 1.00 37.81 329 ARG A O 1
ATOM 2523 N N . GLN A 1 330 ? -56.341 -12.030 73.425 1.00 39.69 330 GLN A N 1
ATOM 2524 C CA . GLN A 1 330 ? -54.899 -11.839 73.640 1.00 39.69 330 GLN A CA 1
ATOM 2525 C C . GLN A 1 330 ? -53.962 -12.949 73.152 1.00 39.69 330 GLN A C 1
ATOM 2527 O O . GLN A 1 330 ? -52.886 -13.152 73.706 1.00 39.69 330 GLN A O 1
ATOM 2532 N N . SER A 1 331 ? -54.319 -13.609 72.060 1.00 33.75 331 SER A N 1
ATOM 2533 C CA . SER A 1 331 ? -53.313 -14.125 71.130 1.00 33.75 331 SER A CA 1
ATOM 2534 C C . SER A 1 331 ? -53.413 -13.246 69.895 1.00 33.75 331 SER A C 1
ATOM 2536 O O . SER A 1 331 ? -54.521 -12.958 69.455 1.00 33.75 331 SER A O 1
ATOM 2538 N N . ALA A 1 332 ? -52.285 -12.721 69.429 1.00 43.19 332 ALA A N 1
ATOM 2539 C CA . ALA A 1 332 ? -52.198 -11.821 68.291 1.00 43.19 332 ALA A CA 1
ATOM 2540 C C . ALA A 1 332 ? -53.087 -12.255 67.106 1.00 43.19 332 ALA A C 1
ATOM 2542 O O . ALA A 1 332 ? -53.267 -13.451 66.893 1.00 43.19 332 ALA A O 1
ATOM 2543 N N . ILE A 1 333 ? -53.502 -11.265 66.298 1.00 41.66 333 ILE A N 1
ATOM 2544 C CA . ILE A 1 333 ? -54.066 -11.364 64.933 1.00 41.66 333 ILE A CA 1
ATOM 2545 C C . ILE A 1 333 ? -55.592 -11.141 64.853 1.00 41.66 333 ILE A C 1
ATOM 2547 O O . ILE A 1 333 ? -56.386 -11.954 65.314 1.00 41.66 333 ILE A O 1
ATOM 2551 N N . GLY A 1 334 ? -55.991 -10.040 64.190 1.00 44.00 334 GLY A N 1
ATOM 2552 C CA . GLY A 1 334 ? -57.283 -9.950 63.493 1.00 44.00 334 GLY A CA 1
ATOM 2553 C C . GLY A 1 334 ? -58.212 -8.762 63.772 1.00 44.00 334 GLY A C 1
ATOM 2554 O O . GLY A 1 334 ? -59.279 -8.722 63.172 1.00 44.00 334 GLY A O 1
ATOM 2555 N N . VAL A 1 335 ? -57.868 -7.794 64.630 1.00 40.41 335 VAL A N 1
ATOM 2556 C CA . VAL A 1 335 ? -58.671 -6.561 64.772 1.00 40.41 335 VAL A CA 1
ATOM 2557 C C . VAL A 1 335 ? -57.930 -5.415 64.098 1.00 40.41 335 VAL A C 1
ATOM 2559 O O . VAL A 1 335 ? -56.855 -5.028 64.555 1.00 40.41 335 VAL A O 1
ATOM 2562 N N . LEU A 1 336 ? -58.504 -4.868 63.025 1.00 47.84 336 LEU A N 1
ATOM 2563 C CA . LEU A 1 336 ? -58.116 -3.565 62.496 1.00 47.84 336 LEU A CA 1
ATOM 2564 C C . LEU A 1 336 ? -58.393 -2.534 63.604 1.00 47.84 336 LEU A C 1
ATOM 2566 O O . LEU A 1 336 ? -59.528 -2.103 63.793 1.00 47.84 336 LEU A O 1
ATOM 2570 N N . HIS A 1 337 ? -57.378 -2.194 64.399 1.00 47.53 337 HIS A N 1
ATOM 2571 C CA . HIS A 1 337 ? -57.470 -1.080 65.339 1.00 47.53 337 HIS A CA 1
ATOM 2572 C C . HIS A 1 337 ? -57.389 0.209 64.518 1.00 47.53 337 HIS A C 1
ATOM 2574 O O . HIS A 1 337 ? -56.312 0.753 64.290 1.00 47.53 337 HIS A O 1
ATOM 2580 N N . ILE A 1 338 ? -58.539 0.664 64.020 1.00 46.84 338 ILE A N 1
ATOM 2581 C CA . ILE A 1 338 ? -58.699 2.046 63.575 1.00 46.84 338 ILE A CA 1
ATOM 2582 C C . ILE A 1 338 ? -58.815 2.861 64.863 1.00 46.84 338 ILE A C 1
ATOM 2584 O O . ILE A 1 338 ? -59.856 2.836 65.518 1.00 46.84 338 ILE A O 1
ATOM 2588 N N . SER A 1 339 ? -57.711 3.473 65.284 1.00 41.16 339 SER A N 1
ATOM 2589 C CA . SER A 1 339 ? -57.706 4.472 66.358 1.00 41.16 339 SER A CA 1
ATOM 2590 C C . SER A 1 339 ? -58.421 5.744 65.929 1.00 41.16 339 SER A C 1
ATOM 2592 O O . SER A 1 339 ? -58.151 6.165 64.779 1.00 41.16 339 SER A O 1
#

Sequence (339 aa):
MMKKHLIPSFLMLIFLFVSIADVFTQECTNCQNSIITGVSASALGYGNQALGNSSIAIGFESVVRSQGGIAIGKHLEIPSQFPYTIAIGSGYNDINKLVNTHGPSLMIGFGSTKPTFFVGQSAGMNNTGKIGIGNVTSPQAKLHILADADEDASLLLEPSNPKEFMAKLNLMDTYSGLSVDARSGLELFTNLGSMQFEADEFNFAGNQVNMPALRINNAYSLPTTVGKPGEFLNSNGLWETPEGGGETYWLPSGTDIYFSNNVGIGTSDLHGYQLAVKGKIISEEVVIQFYNAWQWPDFVFDETYALMPLAELEQFIHSNKHLPGPRWRQSAIGVLHIS

Solvent-accessible surface area (backbone atoms only — not comparable to full-atom values): 20724 Å² total; per-residue (Å²): 134,83,90,89,84,91,81,82,70,70,66,62,62,63,65,70,71,70,78,88,65,86,67,79,69,72,84,56,78,60,37,55,80,42,46,73,71,17,60,74,31,40,50,34,33,39,43,17,27,4,49,6,42,46,5,34,14,36,39,36,48,18,39,20,40,3,39,46,12,36,33,43,33,30,16,32,35,30,52,57,89,22,41,51,18,33,37,38,42,22,16,56,38,88,86,45,32,27,59,45,87,54,50,43,24,43,36,30,26,67,68,25,56,55,41,44,36,27,37,46,57,44,92,46,97,92,47,71,46,30,31,10,32,28,78,34,91,75,46,88,41,67,69,28,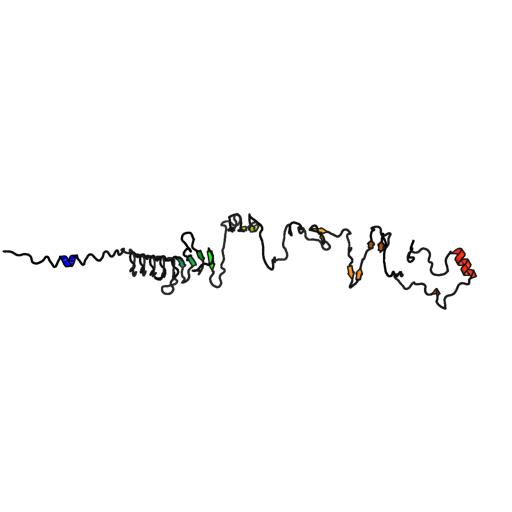72,45,50,62,91,98,50,76,69,75,85,88,68,77,41,97,48,50,88,84,38,53,25,70,51,68,44,103,46,97,60,20,34,42,35,37,32,77,87,76,41,80,44,81,50,63,82,82,79,79,91,81,84,90,64,99,72,89,81,75,89,62,103,68,84,92,53,88,53,51,67,52,90,90,77,40,42,48,56,70,65,85,67,57,96,81,41,45,74,46,100,82,29,42,72,38,65,67,92,76,85,64,87,87,54,77,40,75,56,88,94,41,76,44,67,94,67,64,47,54,44,82,40,90,75,38,90,89,41,61,68,25,67,65,72,88,86,86,74,96,76,85,88,88,72,62,93,67,67,91,71,68,82,64,60,82,77,40,93,82,49,84,76,71,55,67,73,59,45,51,54,44,32,73,75,67,73,48,76,92,66,83,80,87,72,87,65,90,87,87,75,87,81,81,125